Protein AF-A0A6G1WIB6-F1 (afdb_monomer)

Mean predicted aligned error: 12.3 Å

Solvent-accessible surface area (backbone atoms only — not comparable to full-atom values): 15183 Å² total; per-residue (Å²): 144,83,89,82,84,82,82,82,74,83,78,78,81,84,68,83,78,74,77,75,91,76,82,83,84,87,78,86,91,81,90,85,83,87,82,90,65,99,66,83,67,54,70,65,26,55,50,45,45,46,70,73,54,34,38,64,24,44,68,90,65,48,55,54,70,96,67,85,92,69,78,80,24,50,50,49,24,45,30,42,29,45,60,55,79,88,50,98,78,37,47,72,36,36,41,38,38,34,38,40,88,85,62,26,31,37,34,33,40,34,46,89,94,47,72,44,79,75,50,75,42,59,38,80,66,16,55,63,62,59,60,54,49,53,53,49,52,43,51,57,49,26,73,75,66,72,50,59,53,67,59,54,50,52,33,43,57,49,21,52,53,72,56,57,46,76,43,84,42,81,44,78,56,81,95,35,82,43,71,32,38,36,41,35,30,45,47,28,74,86,40,93,56,29,83,80,46,53,68,64,25,54,35,37,39,39,37,31,33,25,91,90,33,84,48,25,52,44,32,41,37,39,38,21,77,50,45,93,81,72,82,40,79,28,32,38,40,38,39,32,55,54,54,90,82,72,69,93,65,87,80,85,77,134

Foldseek 3Di:
DDDDDDDPDDDDPPPPPPVPPPPPPDDDDDDPDDDPDPDPQDPVLVVLCCLLFVLCLQPPQDADPPDDDDPRQKWKKWKAWDQFPPDPLHGIKIWIWGQHPPQKIWIWIGDPPDIDTPDIGHSSRAQCVSVVQLVSVLVRLCVPQVDDSVVLVVLVVVQSRPPWDKDWDWDAALNDTFIKIKIKTQSQCPPPCLVVSVQNSQKMWIWIADPPDRRGTQKIKIKRDQDPVNPGDIIIIMIGTDHPPPDPDPPDDD

Organism: NCBI:txid110321

pLDDT: mean 78.29, std 22.04, range [26.16, 98.75]

Nearest PDB structures (foldseek):
  3mh9-assembly2_C  TM=3.919E-01  e=2.212E-04  Mycobacterium tuberculosis H37Rv
  3mha-assembly2_B  TM=3.886E-01  e=1.664E-04  Mycobacterium tuberculosis H37Rv
  3mh8-assembly2_B  TM=3.217E-01  e=1.762E-04  Mycobacterium tuberculosis H37Rv
  3c6l-assembly1_H  TM=1.386E-01  e=1.463E-01  Mus musculus
  7m30-assembly1_D  TM=1.630E-01  e=1.350E+00  Human betaherpesvirus 5

Radius of gyration: 23.21 Å; Cα contacts (8 Å, |Δi|>4): 394; chains: 1; bounding box: 63×86×54 Å

Structure (mmCIF, N/CA/C/O backbone):
data_AF-A0A6G1WIB6-F1
#
_entry.id   AF-A0A6G1WIB6-F1
#
loop_
_atom_site.group_PDB
_atom_site.id
_atom_site.type_symbol
_atom_site.label_atom_id
_atom_site.label_alt_id
_atom_site.label_comp_id
_atom_site.label_asym_id
_atom_site.label_entity_id
_atom_site.label_seq_id
_atom_site.pdbx_PDB_ins_code
_atom_site.Cartn_x
_atom_site.Cartn_y
_atom_site.Cartn_z
_atom_site.occupancy
_atom_site.B_iso_or_equiv
_atom_site.auth_seq_id
_atom_site.auth_comp_id
_atom_site.auth_asym_id
_atom_site.auth_atom_id
_atom_site.pdbx_PDB_model_num
ATOM 1 N N . MET A 1 1 ? 45.411 67.517 7.662 1.00 45.38 1 MET A N 1
ATOM 2 C CA . MET A 1 1 ? 44.150 67.608 6.901 1.00 45.38 1 MET A CA 1
ATOM 3 C C . MET A 1 1 ? 43.549 66.220 6.912 1.00 45.38 1 MET A C 1
ATOM 5 O O . MET A 1 1 ? 44.171 65.286 6.430 1.00 45.38 1 MET A O 1
ATOM 9 N N . THR A 1 2 ? 42.460 66.087 7.649 1.00 42.22 2 THR A N 1
ATOM 10 C CA . THR A 1 2 ? 41.803 64.853 8.079 1.00 42.22 2 THR A CA 1
ATOM 11 C C . THR A 1 2 ? 40.479 64.679 7.330 1.00 42.22 2 THR A C 1
ATOM 13 O O . THR A 1 2 ? 39.852 65.680 6.991 1.00 42.22 2 THR A O 1
ATOM 16 N N . LEU A 1 3 ? 40.056 63.407 7.217 1.00 34.81 3 LEU A N 1
ATOM 17 C CA . LEU A 1 3 ? 38.731 62.853 6.856 1.00 34.81 3 LEU A CA 1
ATOM 18 C C . LEU A 1 3 ? 38.442 62.552 5.364 1.00 34.81 3 LEU A C 1
ATOM 20 O O . LEU A 1 3 ? 38.832 63.341 4.506 1.00 34.81 3 LEU A O 1
ATOM 24 N N . PRO A 1 4 ? 37.600 61.533 5.059 1.00 46.00 4 PRO A N 1
ATOM 25 C CA . PRO A 1 4 ? 37.399 60.267 5.791 1.00 46.00 4 PRO A CA 1
ATOM 26 C C . PRO A 1 4 ? 37.309 58.999 4.903 1.00 46.00 4 PRO A C 1
ATOM 28 O O . PRO A 1 4 ? 37.047 59.054 3.703 1.00 46.00 4 PRO A O 1
ATOM 31 N N . GLU A 1 5 ? 37.492 57.846 5.555 1.00 50.16 5 GLU A N 1
ATOM 32 C CA . GLU A 1 5 ? 37.211 56.491 5.059 1.00 50.16 5 GLU A CA 1
ATOM 33 C C . GLU A 1 5 ? 35.722 56.274 4.718 1.00 50.16 5 GLU A C 1
ATOM 35 O O . GLU A 1 5 ? 34.849 56.803 5.415 1.00 50.16 5 GLU A O 1
ATOM 40 N N . PRO A 1 6 ? 35.393 55.434 3.718 1.00 41.38 6 PRO A N 1
ATOM 41 C CA . PRO A 1 6 ? 34.036 54.943 3.541 1.00 41.38 6 PRO A CA 1
ATOM 42 C C . PRO A 1 6 ? 33.731 53.814 4.539 1.00 41.38 6 PRO A C 1
ATOM 44 O O . PRO A 1 6 ? 34.388 52.776 4.576 1.00 41.38 6 PRO A O 1
ATOM 47 N N . LEU A 1 7 ? 32.682 54.036 5.330 1.00 37.19 7 LEU A N 1
ATOM 48 C CA . LEU A 1 7 ? 32.059 53.093 6.256 1.00 37.19 7 LEU A CA 1
ATOM 49 C C . LEU A 1 7 ? 31.661 51.784 5.547 1.00 37.19 7 LEU A C 1
ATOM 51 O O . LEU A 1 7 ? 30.629 51.722 4.879 1.00 37.19 7 LEU A O 1
ATOM 55 N N . LEU A 1 8 ? 32.424 50.708 5.757 1.00 38.47 8 LEU A N 1
ATOM 56 C CA . LEU A 1 8 ? 31.923 49.343 5.578 1.00 38.47 8 LEU A CA 1
ATOM 57 C C . LEU A 1 8 ? 31.056 48.997 6.792 1.00 38.47 8 LEU A C 1
ATOM 59 O O . LEU A 1 8 ? 31.513 48.433 7.784 1.00 38.47 8 LEU A O 1
ATOM 63 N N . GLY A 1 9 ? 29.789 49.403 6.712 1.00 32.44 9 GLY A N 1
ATOM 64 C CA . GLY A 1 9 ? 28.750 48.975 7.635 1.00 32.44 9 GLY A CA 1
ATOM 65 C C . GLY A 1 9 ? 28.588 47.457 7.582 1.00 32.44 9 GLY A C 1
ATOM 66 O O . GLY A 1 9 ? 28.286 46.877 6.540 1.00 32.44 9 GLY A O 1
ATOM 67 N N . SER A 1 10 ? 28.783 46.827 8.733 1.00 40.81 10 SER A N 1
ATOM 68 C CA . SER A 1 10 ? 28.432 45.448 9.033 1.00 40.81 10 SER A CA 1
ATOM 69 C C . SER A 1 10 ? 26.920 45.246 8.898 1.00 40.81 10 SER A C 1
ATOM 71 O O . SER A 1 10 ? 26.147 45.506 9.818 1.00 40.81 10 SER A O 1
ATOM 73 N N . VAL A 1 11 ? 26.477 44.754 7.741 1.00 35.12 11 VAL A N 1
ATOM 74 C CA . VAL A 1 11 ? 25.112 44.241 7.594 1.00 35.12 11 VAL A CA 1
ATOM 75 C C . VAL A 1 11 ? 25.086 42.820 8.144 1.00 35.12 11 VAL A C 1
ATOM 77 O O . VAL A 1 11 ? 25.460 41.855 7.482 1.00 35.12 11 VAL A O 1
ATOM 80 N N . SER A 1 12 ? 24.652 42.714 9.397 1.00 32.75 12 SER A N 1
ATOM 81 C CA . SER A 1 12 ? 24.189 41.468 9.995 1.00 32.75 12 SER A CA 1
ATOM 82 C C . SER A 1 12 ? 22.951 40.995 9.228 1.00 32.75 12 SER A C 1
ATOM 84 O O . SER A 1 12 ? 21.860 41.540 9.397 1.00 32.75 12 SER A O 1
ATOM 86 N N . LEU A 1 13 ? 23.107 40.000 8.352 1.00 37.03 13 LEU A N 1
ATOM 87 C CA . LEU A 1 13 ? 21.982 39.279 7.754 1.00 37.03 13 LEU A CA 1
ATOM 88 C C . LEU A 1 13 ? 21.464 38.256 8.767 1.00 37.03 13 LEU A C 1
ATOM 90 O O . LEU A 1 13 ? 21.630 37.049 8.621 1.00 37.03 13 LEU A O 1
ATOM 94 N N . ASN A 1 14 ? 20.815 38.768 9.810 1.00 34.56 14 ASN A N 1
ATOM 95 C CA . ASN A 1 14 ? 19.911 37.989 10.640 1.00 34.56 14 ASN A CA 1
ATOM 96 C C . ASN A 1 14 ? 18.601 37.826 9.850 1.00 34.56 14 ASN A C 1
ATOM 98 O O . ASN A 1 14 ? 17.634 38.561 10.034 1.00 34.56 14 ASN A O 1
ATOM 102 N N . GLY A 1 15 ? 18.621 36.918 8.877 1.00 32.28 15 GLY A N 1
ATOM 103 C CA . GLY A 1 15 ? 17.466 36.530 8.079 1.00 32.28 15 GLY A CA 1
ATOM 104 C C . GLY A 1 15 ? 17.054 35.123 8.467 1.00 32.28 15 GLY A C 1
ATOM 105 O O . GLY A 1 15 ? 17.513 34.154 7.870 1.00 32.28 15 GLY A O 1
ATOM 106 N N . SER A 1 16 ? 16.205 35.014 9.485 1.00 34.56 16 SER A N 1
ATOM 107 C CA . SER A 1 16 ? 15.488 33.792 9.825 1.00 34.56 16 SER A CA 1
ATOM 108 C C . SER A 1 16 ? 14.677 33.328 8.610 1.00 34.56 16 SER A C 1
ATOM 110 O O . SER A 1 16 ? 13.563 33.799 8.378 1.00 34.56 16 SER A O 1
ATOM 112 N N . PHE A 1 17 ? 15.236 32.408 7.826 1.00 33.50 17 PHE A N 1
ATOM 113 C CA . PHE A 1 17 ? 14.494 31.619 6.849 1.00 33.50 17 PHE A CA 1
ATOM 114 C C . PHE A 1 17 ? 13.617 30.621 7.612 1.00 33.50 17 PHE A C 1
ATOM 116 O O . PHE A 1 17 ? 13.917 29.435 7.737 1.00 33.50 17 PHE A O 1
ATOM 123 N N . ILE A 1 18 ? 12.515 31.130 8.157 1.00 36.81 18 ILE A N 1
ATOM 124 C CA . ILE A 1 18 ? 11.352 30.314 8.477 1.00 36.81 18 ILE A CA 1
ATOM 125 C C . ILE A 1 18 ? 10.765 29.941 7.116 1.00 36.81 18 ILE A C 1
ATOM 127 O O . ILE A 1 18 ? 10.053 30.721 6.488 1.00 36.81 18 ILE A O 1
ATOM 131 N N . SER A 1 19 ? 11.161 28.771 6.615 1.00 37.88 19 SER A N 1
ATOM 132 C CA . SER A 1 19 ? 10.482 28.118 5.502 1.00 37.88 19 SER A CA 1
ATOM 133 C C . SER A 1 19 ? 9.073 27.778 5.976 1.00 37.88 19 SER A C 1
ATOM 135 O O . SER A 1 19 ? 8.845 26.783 6.666 1.00 37.88 19 SER A O 1
ATOM 137 N N . ASP A 1 20 ? 8.141 28.676 5.674 1.00 32.50 20 ASP A N 1
ATOM 138 C CA . ASP A 1 20 ? 6.715 28.497 5.880 1.00 32.50 20 ASP A CA 1
ATOM 139 C C . ASP A 1 20 ? 6.260 27.299 5.025 1.00 32.50 20 ASP A C 1
ATOM 141 O O . ASP A 1 20 ? 6.033 27.394 3.816 1.00 32.50 20 ASP A O 1
ATOM 145 N N . GLY A 1 21 ? 6.169 26.127 5.658 1.00 35.19 21 GLY A N 1
ATOM 146 C CA . GLY A 1 21 ? 5.782 24.842 5.066 1.00 35.19 21 GLY A CA 1
ATOM 147 C C . GLY A 1 21 ? 4.301 24.751 4.685 1.00 35.19 21 GLY A C 1
ATOM 148 O O . GLY A 1 21 ? 3.648 23.749 4.968 1.00 35.19 21 GLY A O 1
ATOM 149 N N . ARG A 1 22 ? 3.738 25.798 4.073 1.00 40.31 22 ARG A N 1
ATOM 150 C CA . ARG A 1 22 ? 2.295 25.915 3.789 1.00 40.31 22 ARG A CA 1
ATOM 151 C C . ARG A 1 22 ? 1.932 26.030 2.307 1.00 40.31 22 ARG A C 1
ATOM 153 O O . ARG A 1 22 ? 0.748 26.143 1.996 1.00 40.31 22 ARG A O 1
ATOM 160 N N . SER A 1 23 ? 2.894 25.912 1.390 1.00 34.88 23 SER A N 1
ATOM 161 C CA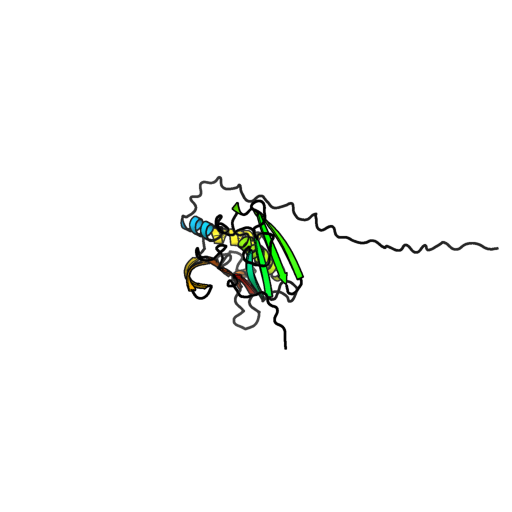 . SER A 1 23 ? 2.664 26.215 -0.037 1.00 34.88 23 SER A CA 1
ATOM 162 C C . SER A 1 23 ? 2.976 25.084 -1.025 1.00 34.88 23 SER A C 1
ATOM 164 O O . SER A 1 23 ? 3.264 25.359 -2.183 1.00 34.88 23 SER A O 1
ATOM 166 N N . ALA A 1 24 ? 2.870 23.813 -0.620 1.00 35.97 24 ALA A N 1
ATOM 167 C CA . ALA A 1 24 ? 3.027 22.675 -1.544 1.00 35.97 24 ALA A CA 1
ATOM 168 C C . ALA A 1 24 ? 1.849 21.681 -1.549 1.00 35.97 24 ALA A C 1
ATOM 170 O O . ALA A 1 24 ? 1.965 20.592 -2.098 1.00 35.97 24 ALA A O 1
ATOM 171 N N . MET A 1 25 ? 0.699 22.036 -0.963 1.00 41.72 25 MET A N 1
ATOM 172 C CA . MET A 1 25 ? -0.439 21.117 -0.825 1.00 41.72 25 MET A CA 1
ATOM 173 C C . MET A 1 25 ? -1.722 21.699 -1.421 1.00 41.72 25 MET A C 1
ATOM 175 O O . MET A 1 25 ? -2.663 21.984 -0.690 1.00 41.72 25 MET A O 1
ATOM 179 N N . ARG A 1 26 ? -1.765 21.921 -2.744 1.00 43.22 26 ARG A N 1
ATOM 180 C CA . ARG A 1 26 ? -3.016 22.290 -3.453 1.00 43.22 26 ARG A CA 1
ATOM 181 C C . ARG A 1 26 ? -3.186 21.741 -4.874 1.00 43.22 26 ARG A C 1
ATOM 183 O O . ARG A 1 26 ? -4.113 22.139 -5.566 1.00 43.22 26 ARG A O 1
ATOM 190 N N . ILE A 1 27 ? -2.356 20.805 -5.316 1.00 43.16 27 ILE A N 1
ATOM 191 C CA . ILE A 1 27 ? -2.529 20.126 -6.608 1.00 43.16 27 ILE A CA 1
ATOM 192 C C . ILE A 1 27 ? -2.066 18.696 -6.322 1.00 43.16 27 ILE A C 1
ATOM 194 O O . ILE A 1 27 ? -0.906 18.502 -6.001 1.00 43.16 27 ILE A O 1
ATOM 198 N N . PHE A 1 28 ? -2.930 17.710 -6.106 1.00 43.81 28 PHE A N 1
ATOM 199 C CA . PHE A 1 28 ? -3.630 16.965 -7.144 1.00 43.81 28 PHE A CA 1
ATOM 200 C C . PHE A 1 28 ? -4.807 16.213 -6.494 1.00 43.81 28 PHE A C 1
ATOM 202 O O . PHE A 1 28 ? -4.671 15.073 -6.063 1.00 43.81 28 PHE A O 1
ATOM 209 N N . PHE A 1 29 ? -5.973 16.850 -6.419 1.00 44.91 29 PHE A N 1
ATOM 210 C CA . PHE A 1 29 ? -7.249 16.172 -6.172 1.00 44.91 29 PHE A CA 1
ATOM 211 C C . PHE A 1 29 ? -8.094 16.344 -7.429 1.00 44.91 29 PHE A C 1
ATOM 213 O O . PHE A 1 29 ? -8.896 17.263 -7.522 1.00 44.91 29 PHE A O 1
ATOM 220 N N . LEU A 1 30 ? -7.825 15.522 -8.445 1.00 44.72 30 LEU A N 1
ATOM 221 C CA . LEU A 1 30 ? -8.652 15.400 -9.649 1.00 44.72 30 LEU A CA 1
ATOM 222 C C . LEU A 1 30 ? -8.288 14.100 -10.383 1.00 44.72 30 LEU A C 1
ATOM 224 O O . LEU A 1 30 ? -7.737 14.104 -11.477 1.00 44.72 30 LEU A O 1
ATOM 228 N N . ILE A 1 31 ? -8.589 12.958 -9.765 1.00 48.22 31 ILE A N 1
ATOM 229 C CA . ILE A 1 31 ? -8.766 11.695 -10.496 1.00 48.22 31 ILE A CA 1
ATOM 230 C C . ILE A 1 31 ? -10.070 11.071 -10.004 1.00 48.22 31 ILE A C 1
ATOM 232 O O . ILE A 1 31 ? -10.076 10.089 -9.276 1.00 48.22 31 ILE A O 1
ATOM 236 N N . ALA A 1 32 ? -11.189 11.696 -10.364 1.00 43.00 32 ALA 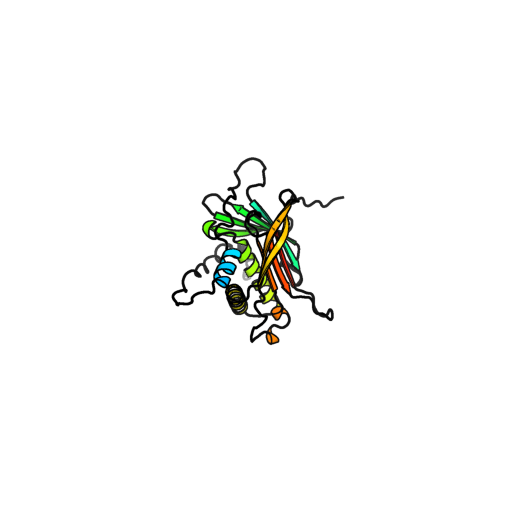A N 1
ATOM 237 C CA . ALA A 1 32 ? -12.514 11.120 -10.145 1.00 43.00 32 ALA A CA 1
ATOM 238 C C . ALA A 1 32 ? -13.420 11.181 -11.384 1.00 43.00 32 ALA A C 1
ATOM 240 O O . ALA A 1 32 ? -14.562 10.755 -11.302 1.00 43.00 32 ALA A O 1
ATOM 241 N N . LEU A 1 33 ? -12.965 11.680 -12.542 1.00 48.69 33 LEU A N 1
ATOM 242 C CA . LEU A 1 33 ? -13.889 11.873 -13.664 1.00 48.69 33 LEU A CA 1
ATOM 243 C C . LEU A 1 33 ? -13.245 11.752 -15.051 1.00 48.69 33 LEU A C 1
ATOM 245 O O . LEU A 1 33 ? -13.180 12.728 -15.784 1.00 48.69 33 LEU A O 1
ATOM 249 N N . ILE A 1 34 ? -12.806 10.550 -15.438 1.00 46.44 34 ILE A N 1
ATOM 250 C CA . ILE A 1 34 ? -12.802 10.138 -16.857 1.00 46.44 34 ILE A CA 1
ATOM 251 C C . ILE A 1 34 ? -13.154 8.648 -16.925 1.00 46.44 34 ILE A C 1
ATOM 253 O O . ILE A 1 34 ? -12.280 7.798 -17.053 1.00 46.44 34 ILE A O 1
ATOM 257 N N . LEU A 1 35 ? -14.443 8.334 -16.825 1.00 46.72 35 LEU A N 1
ATOM 258 C CA . LEU A 1 35 ? -15.011 7.063 -17.279 1.00 46.72 35 LEU A CA 1
ATOM 259 C C . LEU A 1 35 ? -16.371 7.358 -17.916 1.00 46.72 35 LEU A C 1
ATOM 261 O O . LEU A 1 35 ? -17.424 7.070 -17.362 1.00 46.72 35 LEU A O 1
ATOM 265 N N . LEU A 1 36 ? -16.336 7.973 -19.097 1.00 45.84 36 LEU A N 1
ATOM 266 C CA . LEU A 1 36 ? -17.457 7.921 -20.032 1.00 45.84 36 LEU A CA 1
ATOM 267 C C . LEU A 1 36 ? -16.957 7.310 -21.342 1.00 45.84 36 LEU A C 1
ATOM 269 O O . LEU A 1 36 ? -16.804 7.966 -22.365 1.00 45.84 36 LEU A O 1
ATOM 273 N N . GLY A 1 37 ? -16.625 6.027 -21.262 1.00 39.34 37 GLY A N 1
ATOM 274 C CA . GLY A 1 37 ? -16.448 5.144 -22.406 1.00 39.34 37 GLY A CA 1
ATOM 275 C C . GLY A 1 37 ? -17.082 3.801 -22.046 1.00 39.34 37 GLY A C 1
ATOM 276 O O . GLY A 1 37 ? -16.969 3.398 -20.886 1.00 39.34 37 GLY A O 1
ATOM 277 N N . PRO A 1 38 ? -17.772 3.112 -22.972 1.00 48.06 38 PRO A N 1
ATOM 278 C CA . PRO A 1 38 ? -18.441 1.854 -22.680 1.00 48.06 38 PRO A CA 1
ATOM 279 C C . PRO A 1 38 ? -17.386 0.748 -22.615 1.00 48.06 38 PRO A C 1
ATOM 281 O O . PRO A 1 38 ? -17.220 -0.040 -23.540 1.00 48.06 38 PRO A O 1
ATOM 284 N N . ALA A 1 39 ? -16.622 0.712 -21.533 1.00 42.47 39 ALA A N 1
ATOM 285 C CA . ALA A 1 39 ? -15.808 -0.431 -21.188 1.00 42.47 39 ALA A CA 1
ATOM 286 C C . ALA A 1 39 ? -16.564 -1.162 -20.087 1.00 42.47 39 ALA A C 1
ATOM 288 O O . ALA A 1 39 ? -16.590 -0.725 -18.939 1.00 42.47 39 ALA A O 1
ATOM 289 N N . HIS A 1 40 ? -17.201 -2.269 -20.457 1.00 46.41 40 HIS A N 1
ATOM 290 C CA . HIS A 1 40 ? -17.480 -3.329 -19.505 1.00 46.41 40 HIS A CA 1
ATOM 291 C C . HIS A 1 40 ? -16.122 -3.711 -18.912 1.00 46.41 40 HIS A C 1
ATOM 293 O O . HIS A 1 40 ? -15.346 -4.429 -19.543 1.00 46.41 40 HIS A O 1
ATOM 299 N N . GLY A 1 41 ? -15.774 -3.136 -17.761 1.00 54.84 41 GLY A N 1
ATOM 300 C CA . GLY A 1 41 ? -14.663 -3.647 -16.977 1.00 54.84 41 GLY A CA 1
ATOM 301 C C . GLY A 1 41 ? -14.928 -5.130 -16.749 1.00 54.84 41 GLY A C 1
ATOM 302 O O . GLY A 1 41 ? -16.067 -5.515 -16.479 1.00 54.84 41 GLY A O 1
ATOM 303 N N . SER A 1 42 ? -13.909 -5.970 -16.921 1.00 69.31 42 SER A N 1
ATOM 304 C CA . SER A 1 42 ? -14.037 -7.375 -16.536 1.00 69.31 42 SER A CA 1
ATOM 305 C C . SER A 1 42 ? -14.479 -7.431 -15.072 1.00 69.31 42 SER A C 1
ATOM 307 O O . SER A 1 42 ? -13.976 -6.654 -14.260 1.00 69.31 42 SER A O 1
ATOM 309 N N . ALA A 1 43 ? -15.398 -8.332 -14.720 1.00 77.31 43 ALA A N 1
ATOM 310 C CA . ALA A 1 43 ? -15.834 -8.511 -13.332 1.00 77.31 43 ALA A CA 1
ATOM 311 C C . ALA A 1 43 ? -14.637 -8.725 -12.382 1.00 77.31 43 ALA A C 1
ATOM 313 O O . ALA A 1 43 ? -14.636 -8.207 -11.271 1.00 77.31 43 ALA A O 1
ATOM 314 N N . ALA A 1 44 ? -13.579 -9.381 -12.873 1.00 76.62 44 ALA A N 1
ATOM 315 C CA . ALA A 1 44 ? -12.319 -9.555 -12.155 1.00 76.62 44 ALA A CA 1
ATOM 316 C C . ALA A 1 44 ? -11.634 -8.218 -11.811 1.00 76.62 44 ALA A C 1
ATOM 318 O O . ALA A 1 44 ? -11.166 -8.036 -10.697 1.00 76.62 44 ALA A O 1
ATOM 319 N N . ALA A 1 45 ? -11.632 -7.244 -12.727 1.00 80.81 45 ALA A N 1
ATOM 320 C CA . ALA A 1 45 ? -11.038 -5.927 -12.489 1.00 80.81 45 ALA A CA 1
ATOM 321 C C . ALA A 1 45 ? -11.810 -5.128 -11.428 1.00 80.81 45 ALA A C 1
ATOM 323 O O . ALA A 1 45 ? -11.214 -4.423 -10.615 1.00 80.81 45 ALA A O 1
ATOM 324 N N . ALA A 1 46 ? -13.142 -5.241 -11.439 1.00 84.62 46 ALA A N 1
ATOM 325 C CA . ALA A 1 46 ? -13.993 -4.630 -10.423 1.00 84.62 46 ALA A CA 1
ATOM 326 C C . ALA A 1 46 ? -13.748 -5.256 -9.042 1.00 84.62 46 ALA A C 1
ATOM 328 O O . ALA A 1 46 ? -13.636 -4.529 -8.059 1.00 84.62 46 ALA A O 1
ATOM 329 N N . GLU A 1 47 ? -13.593 -6.581 -8.977 1.00 89.19 47 GLU A N 1
ATOM 330 C CA . GLU A 1 47 ? -13.246 -7.290 -7.745 1.00 89.19 47 GLU A CA 1
ATOM 331 C C . GLU A 1 47 ? -11.870 -6.875 -7.208 1.00 89.19 47 GLU A C 1
ATOM 333 O O . GLU A 1 47 ? -11.751 -6.536 -6.032 1.00 89.19 47 GLU A O 1
ATOM 338 N N . THR A 1 48 ? -10.838 -6.838 -8.058 1.00 88.81 48 THR A N 1
ATOM 339 C CA . THR A 1 48 ? -9.504 -6.366 -7.661 1.00 88.81 48 THR A CA 1
ATOM 340 C C . THR A 1 48 ? -9.562 -4.951 -7.093 1.00 88.81 48 THR A C 1
ATOM 342 O O . THR A 1 48 ? -8.978 -4.681 -6.043 1.00 88.81 48 THR A O 1
ATOM 345 N N . TYR A 1 49 ? -10.266 -4.045 -7.777 1.00 89.06 49 TYR A N 1
ATOM 346 C CA . TYR A 1 49 ? -10.381 -2.662 -7.330 1.00 89.06 49 TYR A CA 1
ATOM 347 C C . TYR A 1 49 ? -11.084 -2.567 -5.973 1.00 89.06 49 TYR A C 1
ATOM 349 O O . TYR A 1 49 ? -10.605 -1.856 -5.094 1.00 89.06 49 TYR A O 1
ATOM 357 N N . GLU A 1 50 ? -12.175 -3.309 -5.778 1.00 90.50 50 GLU A N 1
ATOM 358 C CA . GLU A 1 50 ? -12.901 -3.322 -4.507 1.00 90.50 50 GLU A CA 1
ATOM 359 C C . GLU A 1 50 ? -12.044 -3.870 -3.357 1.00 90.50 50 GLU A C 1
ATOM 361 O O . GLU A 1 50 ? -12.038 -3.293 -2.272 1.00 90.50 50 GLU A O 1
ATOM 366 N N . LEU A 1 51 ? -11.255 -4.926 -3.594 1.00 92.94 51 LEU A N 1
ATOM 367 C CA . LEU A 1 51 ? -10.341 -5.469 -2.582 1.00 92.94 51 LEU A CA 1
ATOM 368 C C . LEU A 1 51 ? -9.244 -4.481 -2.187 1.00 92.94 51 LEU A C 1
ATOM 370 O O . LEU A 1 51 ? -8.896 -4.386 -1.012 1.00 92.94 51 LEU A O 1
ATOM 374 N N . LEU A 1 52 ? -8.680 -3.771 -3.163 1.00 92.81 52 LEU A N 1
ATOM 375 C CA . LEU A 1 52 ? -7.539 -2.883 -2.949 1.00 92.81 52 LEU A CA 1
ATOM 376 C C . LEU A 1 52 ? -7.927 -1.473 -2.517 1.00 92.81 52 LEU A 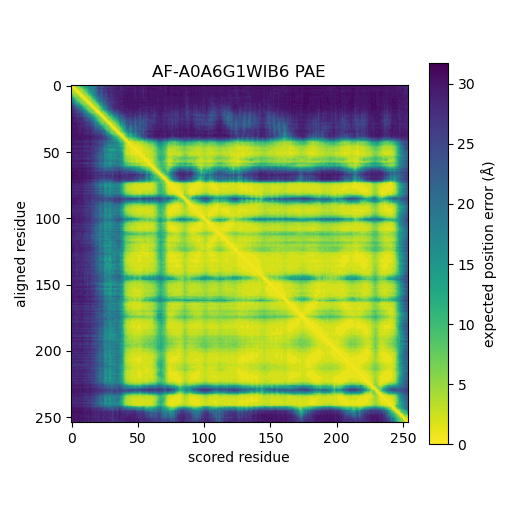C 1
ATOM 378 O O . LEU A 1 52 ? -7.088 -0.774 -1.968 1.00 92.81 52 LEU A O 1
ATOM 382 N N . PHE A 1 53 ? -9.156 -1.031 -2.773 1.00 92.56 53 PHE A N 1
ATOM 383 C CA . PHE A 1 53 ? -9.626 0.319 -2.456 1.00 92.56 53 PHE A CA 1
ATOM 384 C C . PHE A 1 53 ? -10.957 0.277 -1.702 1.00 92.56 53 PHE A C 1
ATOM 386 O O . PHE A 1 53 ? -11.862 1.069 -1.968 1.00 92.56 53 PHE A O 1
ATOM 393 N N . HIS A 1 54 ? -11.069 -0.651 -0.749 1.00 91.75 54 HIS A N 1
ATOM 394 C CA . HIS A 1 54 ? -12.294 -0.884 0.004 1.00 91.75 54 HIS A CA 1
ATOM 395 C C . HIS A 1 54 ? -12.718 0.368 0.792 1.00 91.75 54 HIS A C 1
ATOM 397 O O . HIS A 1 54 ? -12.116 0.745 1.803 1.00 91.75 54 HIS A O 1
ATOM 403 N N . SER A 1 55 ? -13.780 1.029 0.329 1.00 87.94 55 SER A N 1
ATOM 404 C CA . SER A 1 55 ? -14.242 2.311 0.890 1.00 87.94 55 SER A CA 1
ATOM 405 C C . SER A 1 55 ? -14.712 2.199 2.345 1.00 87.94 55 SER A C 1
ATOM 407 O O . SER A 1 55 ? -14.575 3.142 3.124 1.00 87.94 55 SER A O 1
ATOM 409 N N . ALA A 1 56 ? -15.204 1.025 2.749 1.00 88.12 56 ALA A N 1
ATOM 410 C CA . ALA A 1 56 ? -15.629 0.749 4.117 1.00 88.12 56 ALA A CA 1
ATOM 411 C C . ALA A 1 56 ? -14.495 0.231 5.024 1.00 88.12 56 ALA A C 1
ATOM 413 O O . ALA A 1 56 ? -14.764 -0.083 6.181 1.00 88.12 56 ALA A O 1
ATOM 414 N N . ALA A 1 57 ? -13.235 0.219 4.563 1.00 88.12 57 ALA A N 1
ATOM 415 C CA . ALA A 1 57 ? -12.086 -0.319 5.304 1.00 88.12 57 ALA A CA 1
ATOM 416 C C . ALA A 1 57 ? -11.923 0.242 6.723 1.00 88.12 57 ALA A C 1
ATOM 418 O O . ALA A 1 57 ? -11.430 -0.443 7.612 1.00 88.12 57 ALA A O 1
ATOM 419 N N . LEU A 1 58 ? -12.316 1.497 6.944 1.00 88.00 58 LEU A N 1
ATOM 420 C CA . LEU A 1 58 ? -12.187 2.149 8.246 1.00 88.00 58 LEU A CA 1
ATOM 421 C C . LEU A 1 58 ? -13.459 2.066 9.094 1.00 88.00 58 LEU A C 1
ATOM 423 O O . LEU A 1 58 ? -13.440 2.524 10.233 1.00 88.00 58 LEU A O 1
ATOM 427 N N . LYS A 1 59 ? -14.564 1.517 8.574 1.00 84.56 59 LYS A N 1
ATOM 428 C CA . LYS A 1 59 ? -15.839 1.408 9.296 1.00 84.56 59 LYS A CA 1
ATOM 429 C C . LYS A 1 59 ? -15.635 0.629 10.602 1.00 84.56 59 LYS A C 1
ATOM 431 O O . LYS A 1 59 ? -14.986 -0.404 10.619 1.00 84.56 59 LYS A O 1
ATOM 436 N N . GLY A 1 60 ? -16.193 1.135 11.701 1.00 79.19 6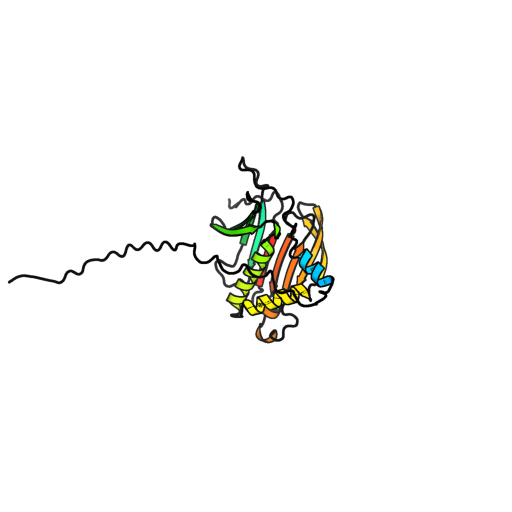0 GLY A N 1
ATOM 437 C CA . GLY A 1 60 ? -16.043 0.535 13.034 1.00 79.19 60 GLY A CA 1
ATOM 438 C C . GLY A 1 60 ? -14.800 0.979 13.813 1.00 79.19 60 GLY A C 1
ATOM 439 O O . GLY A 1 60 ? -14.742 0.737 15.012 1.00 79.19 60 GLY A O 1
ATOM 440 N N . LEU A 1 61 ? -13.845 1.686 13.193 1.00 83.06 61 LEU A N 1
ATOM 441 C CA . LEU A 1 61 ? -12.792 2.364 13.955 1.00 83.06 61 LEU A CA 1
ATOM 442 C C . LEU A 1 61 ? -13.367 3.621 14.600 1.00 83.06 61 LEU A C 1
ATOM 444 O O . LEU A 1 61 ? -13.842 4.511 13.889 1.00 83.06 61 LEU A O 1
ATOM 448 N N . GLU A 1 62 ? -13.321 3.698 15.919 1.00 76.56 62 GLU A N 1
ATOM 449 C CA . GLU A 1 62 ? -13.810 4.851 16.669 1.00 76.56 62 GLU A CA 1
ATOM 450 C C . GLU A 1 62 ? -12.758 5.961 16.727 1.00 76.56 62 GLU A C 1
ATOM 452 O O . GLU A 1 62 ? -11.552 5.708 16.702 1.00 76.56 62 GLU A O 1
ATOM 457 N N . ALA A 1 63 ? -13.220 7.210 16.811 1.00 66.69 63 ALA A N 1
ATOM 458 C CA . ALA A 1 63 ? -12.331 8.324 17.115 1.00 66.69 63 ALA A CA 1
ATOM 459 C C . ALA A 1 63 ? -11.762 8.150 18.530 1.00 66.69 63 ALA A C 1
ATOM 461 O O . ALA A 1 63 ? -12.499 7.843 19.470 1.00 66.69 63 ALA A O 1
ATOM 462 N N . GLU A 1 64 ? -10.455 8.370 18.685 1.00 59.50 64 GLU A N 1
ATOM 463 C CA . GLU A 1 64 ? -9.800 8.343 19.993 1.00 59.50 64 GLU A CA 1
ATOM 464 C C . GLU A 1 64 ? -10.495 9.360 20.915 1.00 59.50 64 GLU A C 1
ATOM 466 O O . GLU A 1 64 ? -10.527 10.562 20.630 1.00 59.50 64 GLU A O 1
ATOM 471 N N . LYS A 1 65 ? -11.108 8.891 22.010 1.00 54.16 65 LYS A N 1
ATOM 472 C CA . LYS A 1 65 ? -11.693 9.799 23.001 1.00 54.16 65 LYS A CA 1
ATOM 473 C C . LYS A 1 65 ? -10.550 10.530 23.696 1.00 54.16 65 LYS A C 1
ATOM 475 O O . LYS A 1 65 ? -9.628 9.904 24.209 1.00 54.16 65 LYS A O 1
ATOM 480 N N . ALA A 1 66 ? -10.627 11.858 23.743 1.00 49.19 66 ALA A N 1
ATOM 481 C CA . ALA A 1 66 ? -9.701 12.678 24.514 1.00 49.19 66 ALA A CA 1
ATOM 482 C C . ALA A 1 66 ? -9.891 12.397 26.019 1.00 49.19 66 ALA A C 1
ATOM 484 O O . ALA A 1 66 ? -10.691 13.051 26.684 1.00 49.19 66 ALA A O 1
ATOM 485 N N . GLY A 1 67 ? -9.209 11.381 26.549 1.00 45.00 67 GLY A N 1
ATOM 486 C CA . GLY A 1 67 ? -9.282 11.026 27.964 1.00 45.00 67 GLY A CA 1
ATOM 487 C C . GLY A 1 67 ? -8.603 9.698 28.295 1.00 45.00 67 GLY A C 1
ATOM 488 O O . GLY A 1 67 ? -9.073 8.646 27.888 1.00 45.00 67 GLY A O 1
ATOM 489 N N . ASN A 1 68 ? -7.524 9.786 29.077 1.00 42.50 68 ASN A N 1
ATOM 490 C CA . ASN A 1 68 ? -6.829 8.715 29.798 1.00 42.50 68 ASN A CA 1
ATOM 491 C C . ASN A 1 68 ? -6.532 7.410 29.024 1.00 42.50 68 ASN A C 1
ATOM 493 O O . ASN A 1 68 ? -7.136 6.370 29.254 1.00 42.50 68 ASN A O 1
ATOM 497 N N . GLY A 1 69 ? -5.486 7.464 28.195 1.00 42.47 69 GLY A N 1
ATOM 498 C CA . GLY A 1 69 ? -4.456 6.418 28.166 1.00 42.47 69 GLY A CA 1
ATOM 499 C C . GLY A 1 69 ? -4.768 5.073 27.508 1.00 42.47 69 GLY A C 1
ATOM 500 O O . GLY A 1 69 ? -3.911 4.200 27.593 1.00 42.47 69 GLY A O 1
ATOM 501 N N . ASP A 1 70 ? -5.910 4.890 26.845 1.00 41.12 70 ASP A N 1
ATOM 502 C CA . ASP A 1 70 ? -6.157 3.681 26.051 1.00 41.12 70 ASP A CA 1
ATOM 503 C C . ASP A 1 70 ? -5.851 3.941 24.559 1.00 41.12 70 ASP A C 1
ATOM 505 O O . ASP A 1 70 ? -6.588 4.684 23.907 1.00 41.12 70 ASP A O 1
ATOM 509 N N . PRO A 1 71 ? -4.774 3.369 23.981 1.00 47.34 71 PRO A N 1
ATOM 510 C CA . PRO A 1 71 ? -4.341 3.631 22.601 1.00 47.34 71 PRO A CA 1
ATOM 511 C C . PRO A 1 71 ? -5.262 3.039 21.511 1.00 47.34 71 PRO A C 1
ATOM 513 O O . PRO A 1 71 ? -4.868 2.954 20.348 1.00 47.34 71 PRO A O 1
ATOM 516 N N . GLN A 1 72 ? -6.494 2.644 21.842 1.00 50.47 72 GLN A N 1
ATOM 517 C CA . GLN A 1 72 ? -7.395 1.875 20.970 1.00 50.47 72 GLN A CA 1
ATOM 518 C C . GLN A 1 72 ? -8.117 2.686 19.875 1.00 50.47 72 GLN A C 1
ATOM 520 O O . GLN A 1 72 ? -8.939 2.140 19.145 1.00 50.47 72 GLN A O 1
ATOM 525 N N . GLY A 1 73 ? -7.797 3.972 19.701 1.00 60.94 73 GLY A N 1
ATOM 526 C CA . GLY A 1 73 ? -8.389 4.825 18.657 1.00 60.94 73 GLY A CA 1
ATOM 527 C C . GLY A 1 73 ? -7.638 4.855 17.318 1.00 60.94 73 GLY A C 1
ATOM 528 O O . GLY A 1 73 ? -7.967 5.661 16.442 1.00 60.94 73 GLY A O 1
ATOM 529 N N . GLY A 1 74 ? -6.592 4.039 17.151 1.00 83.25 74 GLY A N 1
ATOM 530 C CA . GLY A 1 74 ? -5.757 4.073 15.954 1.00 83.25 74 GLY A CA 1
ATOM 531 C C . GLY A 1 74 ? -5.113 2.742 15.590 1.00 83.25 74 GLY A C 1
ATOM 532 O O . GLY A 1 74 ? -4.970 1.843 16.412 1.00 83.25 74 GLY A O 1
ATOM 533 N N . LEU A 1 75 ? -4.707 2.640 14.329 1.00 92.38 75 LEU A N 1
ATOM 534 C CA . LEU A 1 75 ? -3.935 1.522 13.802 1.00 92.38 75 LEU A CA 1
ATOM 535 C C . LEU A 1 75 ? -2.469 1.916 13.730 1.00 92.38 75 LEU A C 1
ATOM 537 O O . LEU A 1 75 ? -2.141 3.057 13.400 1.00 92.38 75 LEU A O 1
ATOM 541 N N . VAL A 1 76 ? -1.587 0.963 13.997 1.00 94.31 76 VAL A N 1
ATOM 542 C CA . VAL A 1 76 ? -0.148 1.145 13.821 1.00 94.31 76 VAL A CA 1
ATOM 543 C C . VAL A 1 76 ? 0.354 0.066 12.884 1.00 94.31 76 VAL A C 1
ATOM 545 O O . VAL A 1 76 ? 0.058 -1.109 13.070 1.00 94.31 76 VAL A O 1
ATOM 548 N N . TYR A 1 77 ? 1.120 0.477 11.885 1.00 96.88 77 TYR A N 1
ATOM 549 C CA . TYR A 1 77 ? 1.763 -0.417 10.939 1.00 96.88 77 TYR A CA 1
ATOM 550 C C . TYR A 1 77 ? 3.275 -0.301 11.083 1.00 96.88 77 TYR A C 1
ATOM 552 O O . TYR A 1 77 ? 3.811 0.807 11.153 1.00 96.88 77 TYR A O 1
ATOM 560 N N . ASP A 1 78 ? 3.963 -1.433 11.096 1.00 97.12 78 ASP A N 1
ATOM 561 C CA . ASP A 1 78 ? 5.410 -1.504 10.975 1.00 97.12 78 ASP A CA 1
ATOM 562 C C . ASP A 1 78 ? 5.800 -1.352 9.511 1.00 97.12 78 ASP A C 1
ATOM 564 O O . ASP A 1 78 ? 5.318 -2.084 8.650 1.00 97.12 78 ASP A O 1
ATOM 568 N N . LYS A 1 79 ? 6.676 -0.390 9.224 1.00 97.31 79 LYS A N 1
ATOM 569 C CA . LYS A 1 79 ? 7.195 -0.139 7.883 1.00 97.31 79 LYS A CA 1
ATOM 570 C C . LYS A 1 79 ? 8.687 -0.444 7.844 1.00 97.31 79 LYS A C 1
ATOM 572 O O . LYS A 1 79 ? 9.455 0.118 8.623 1.00 97.31 79 LYS A O 1
ATOM 577 N N . VAL A 1 80 ? 9.111 -1.277 6.902 1.00 96.69 80 VAL A N 1
ATOM 578 C CA . VAL A 1 80 ? 10.515 -1.642 6.690 1.00 96.69 80 VAL A CA 1
ATOM 579 C C . VAL A 1 80 ? 10.876 -1.427 5.228 1.00 96.69 80 VAL A C 1
ATOM 581 O O . VAL A 1 80 ? 10.188 -1.927 4.343 1.00 96.69 80 VAL A O 1
ATOM 584 N N . VAL A 1 81 ? 11.956 -0.688 4.979 1.00 95.75 81 VAL A N 1
ATOM 585 C CA . VAL A 1 81 ? 12.460 -0.410 3.628 1.00 95.75 81 VAL A CA 1
ATOM 586 C C . VAL A 1 81 ? 13.936 -0.779 3.535 1.00 95.75 81 VAL A C 1
ATOM 588 O O . VAL A 1 81 ? 14.739 -0.375 4.381 1.00 95.75 81 VAL A O 1
ATOM 591 N N . SER A 1 82 ? 14.306 -1.525 2.498 1.00 93.25 82 SER A N 1
ATOM 592 C CA . SER A 1 82 ? 15.681 -1.917 2.187 1.00 93.25 82 SER A CA 1
ATOM 593 C C . SER A 1 82 ? 15.943 -1.884 0.679 1.00 93.25 82 SER A C 1
ATOM 595 O O . SER A 1 82 ? 15.016 -1.855 -0.131 1.00 93.25 82 SER A O 1
ATOM 597 N N . GLY A 1 83 ? 17.223 -1.858 0.295 1.00 88.25 83 GLY A N 1
ATOM 598 C CA . GLY A 1 83 ? 17.612 -1.804 -1.117 1.00 88.25 83 GLY A CA 1
ATOM 599 C C . GLY A 1 83 ? 17.349 -0.464 -1.790 1.00 88.25 83 GLY A C 1
ATOM 600 O O . GLY A 1 83 ? 17.120 -0.428 -2.989 1.00 88.25 83 GLY A O 1
ATOM 601 N N . VAL A 1 84 ? 17.343 0.614 -1.010 1.00 83.44 84 VAL A N 1
ATOM 602 C CA . VAL A 1 84 ? 17.401 2.000 -1.485 1.00 83.44 84 VAL A CA 1
ATOM 603 C C . VAL A 1 84 ? 18.721 2.604 -1.010 1.00 83.44 84 VAL A C 1
ATOM 605 O O . VAL A 1 84 ? 19.278 2.120 -0.018 1.00 83.44 84 VAL A O 1
ATOM 608 N N . ASP A 1 85 ? 19.211 3.651 -1.679 1.00 74.06 85 ASP A N 1
ATOM 609 C CA . ASP A 1 85 ? 20.419 4.362 -1.244 1.00 74.06 85 ASP A CA 1
ATOM 610 C C . ASP A 1 85 ? 20.313 4.741 0.241 1.00 74.06 85 ASP A C 1
ATOM 612 O O . ASP A 1 85 ? 19.297 5.281 0.695 1.00 74.06 85 ASP A O 1
ATOM 616 N N . SER A 1 86 ? 21.356 4.410 1.007 1.00 58.34 86 SER A N 1
ATOM 617 C CA . SER A 1 86 ? 21.383 4.564 2.461 1.00 58.34 86 SER A CA 1
ATOM 618 C C . SER A 1 86 ? 21.145 6.025 2.852 1.00 58.34 86 SER A C 1
ATOM 620 O O . SER A 1 86 ? 21.963 6.897 2.558 1.00 58.34 86 SER A O 1
ATOM 622 N N . GLY A 1 87 ? 20.019 6.284 3.516 1.00 64.44 87 GLY A N 1
ATOM 623 C CA . GLY A 1 87 ? 19.564 7.610 3.935 1.00 64.44 87 GLY A CA 1
ATOM 624 C C . GLY A 1 87 ? 18.220 7.530 4.667 1.00 64.44 87 GLY A C 1
ATOM 625 O O . GLY A 1 87 ? 17.790 6.445 5.057 1.00 64.44 87 GLY A O 1
ATOM 626 N N . GLU A 1 88 ? 17.511 8.655 4.806 1.00 67.00 88 GLU A N 1
ATOM 627 C CA . GLU A 1 88 ? 16.216 8.744 5.520 1.00 67.00 88 GLU A CA 1
ATOM 628 C C . GLU A 1 88 ? 15.091 7.852 4.946 1.00 67.00 88 GLU A C 1
ATOM 630 O O . GLU A 1 88 ? 14.027 7.738 5.549 1.00 67.00 88 GLU A O 1
ATOM 635 N N . ARG A 1 89 ? 15.293 7.230 3.775 1.00 76.44 89 ARG A N 1
ATOM 636 C CA . ARG A 1 89 ? 14.300 6.367 3.108 1.00 76.44 89 ARG A CA 1
ATOM 637 C C . ARG A 1 89 ? 14.420 4.890 3.483 1.00 76.44 89 ARG A C 1
ATOM 639 O O . ARG A 1 89 ? 13.417 4.185 3.441 1.00 76.44 89 ARG A O 1
ATOM 646 N N . SER A 1 90 ? 15.615 4.432 3.857 1.00 88.94 90 SER A N 1
ATOM 647 C CA . SER A 1 90 ? 15.866 3.053 4.295 1.00 88.94 90 SER A CA 1
ATOM 648 C C . SER A 1 90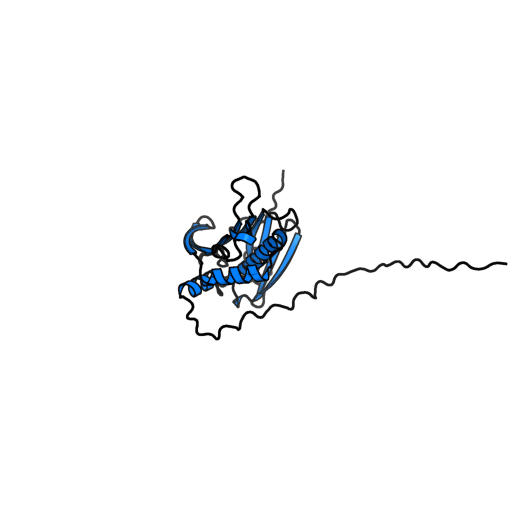 ? 15.689 2.907 5.804 1.00 88.94 90 SER A C 1
ATOM 650 O O . SER A 1 90 ? 15.976 3.837 6.556 1.00 88.94 90 SER A O 1
ATOM 652 N N . GLY A 1 91 ? 15.307 1.717 6.261 1.00 92.38 91 GLY A N 1
ATOM 653 C CA . GLY A 1 91 ? 15.260 1.375 7.681 1.00 92.38 91 GLY A CA 1
ATOM 654 C C . GLY A 1 91 ? 13.865 1.001 8.165 1.00 92.38 91 GLY A C 1
ATOM 655 O O . GLY A 1 91 ? 13.017 0.558 7.390 1.00 92.38 91 GLY A O 1
ATOM 656 N N . ARG A 1 92 ? 13.658 1.137 9.477 1.00 94.50 92 ARG A N 1
ATOM 657 C CA . ARG A 1 92 ? 12.413 0.786 10.168 1.00 94.50 92 ARG A CA 1
ATOM 658 C C . ARG A 1 92 ? 11.681 2.043 10.623 1.00 94.50 92 ARG A C 1
ATOM 660 O O . ARG A 1 92 ? 12.288 2.958 11.176 1.00 94.50 92 ARG A O 1
ATOM 667 N N . PHE A 1 93 ? 10.375 2.049 10.413 1.00 95.00 93 PHE A N 1
ATOM 668 C CA . PHE A 1 93 ? 9.462 3.141 10.712 1.00 95.00 93 PHE A CA 1
ATOM 669 C C . PHE A 1 93 ? 8.164 2.566 11.278 1.00 95.00 93 PHE A C 1
ATOM 671 O O . PHE A 1 93 ? 7.882 1.379 11.119 1.00 95.00 93 PHE A O 1
ATOM 678 N N . ALA A 1 94 ? 7.334 3.424 11.861 1.00 95.81 94 ALA A N 1
ATOM 679 C CA . ALA A 1 94 ? 5.937 3.099 12.117 1.00 95.81 94 ALA A CA 1
ATOM 680 C C . ALA A 1 94 ? 5.022 4.085 11.387 1.00 95.81 94 ALA A C 1
ATOM 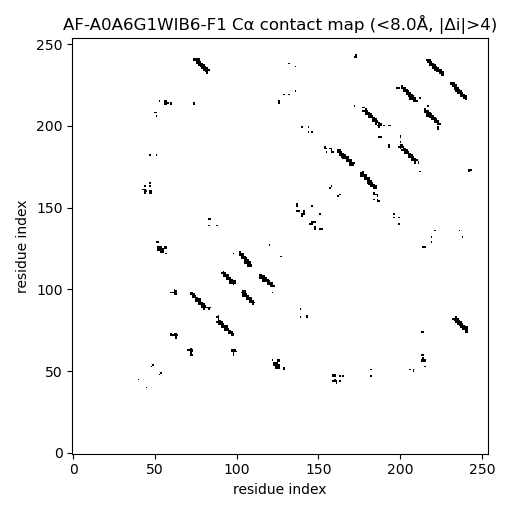682 O O . ALA A 1 94 ? 5.328 5.274 11.296 1.00 95.81 94 ALA A O 1
ATOM 683 N N . VAL A 1 95 ? 3.895 3.603 10.875 1.00 96.56 95 VAL A N 1
ATOM 684 C CA . VAL A 1 95 ? 2.831 4.435 10.307 1.00 96.56 95 VAL A CA 1
ATOM 685 C C . VAL A 1 95 ? 1.627 4.341 11.231 1.00 96.56 95 VAL A C 1
ATOM 687 O O . VAL A 1 95 ? 1.021 3.282 11.362 1.00 96.56 95 VAL A O 1
ATOM 690 N N . GLY A 1 96 ? 1.300 5.442 11.900 1.00 94.88 96 GLY A N 1
ATOM 691 C CA . GLY A 1 96 ? 0.098 5.559 12.715 1.00 94.88 96 GLY A CA 1
ATOM 692 C C . GLY A 1 96 ? -1.060 6.109 11.894 1.00 94.88 96 GLY A C 1
ATOM 693 O O . GLY A 1 96 ? -0.897 7.101 11.183 1.00 94.88 96 GLY A O 1
ATOM 694 N N . LEU A 1 97 ? -2.226 5.492 12.025 1.00 93.25 97 LEU A N 1
ATOM 695 C CA . LEU A 1 97 ? -3.484 5.925 11.436 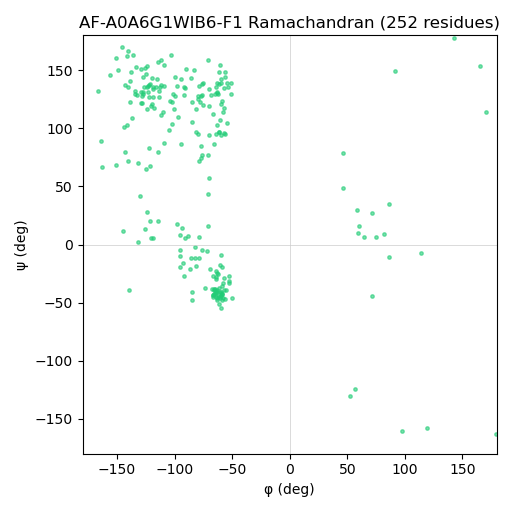1.00 93.25 97 LEU A CA 1
ATOM 696 C C . LEU A 1 97 ? -4.476 6.191 12.571 1.00 93.25 97 LEU A C 1
ATOM 698 O O . LEU A 1 97 ? -4.761 5.291 13.354 1.00 93.25 97 LEU A O 1
ATOM 702 N N . LYS A 1 98 ? -4.999 7.413 12.676 1.00 91.00 98 LYS A N 1
ATOM 703 C CA . LYS A 1 98 ? -5.922 7.805 13.753 1.00 91.00 98 LYS A CA 1
ATOM 704 C C . LYS A 1 98 ? -7.175 8.455 13.197 1.00 91.00 98 LYS A C 1
ATOM 706 O O . LYS A 1 98 ? -7.085 9.372 12.380 1.00 91.00 98 LYS A O 1
ATOM 711 N N . VAL A 1 99 ? -8.334 7.995 13.655 1.00 87.75 99 VAL A N 1
ATOM 712 C CA . VAL A 1 99 ? -9.625 8.594 13.305 1.00 87.75 99 VAL A CA 1
ATOM 713 C C . VAL A 1 99 ? -9.789 9.886 14.098 1.00 87.75 99 VAL A C 1
ATOM 715 O O . VAL A 1 99 ? -9.608 9.913 15.313 1.00 87.75 99 VAL A O 1
ATOM 718 N N . GLN A 1 100 ? -10.107 10.963 13.392 1.00 85.06 100 GLN A N 1
ATOM 719 C CA . GLN A 1 100 ? -10.257 12.305 13.938 1.00 85.06 100 GLN A CA 1
ATOM 720 C C . GLN A 1 100 ? -11.735 12.674 14.080 1.00 85.06 100 GLN A C 1
ATOM 722 O O . GLN A 1 100 ? -12.615 12.088 13.444 1.00 85.06 100 GLN A O 1
ATOM 727 N N . ALA A 1 101 ? -12.010 13.710 14.874 1.00 75.19 101 ALA A N 1
ATOM 728 C CA . ALA A 1 101 ? -13.313 14.362 14.853 1.00 75.19 101 ALA A CA 1
ATOM 729 C C . ALA A 1 101 ? -13.607 14.926 13.445 1.00 75.19 101 ALA A C 1
ATOM 731 O O . ALA A 1 101 ? -12.723 15.487 12.795 1.00 75.19 101 ALA A O 1
ATOM 732 N N . GLY A 1 102 ? -14.851 14.791 12.972 1.00 74.25 102 GLY A N 1
ATOM 733 C CA . GLY A 1 102 ? -15.270 15.316 11.664 1.00 74.25 102 GLY A CA 1
ATOM 734 C C . GLY A 1 102 ? -15.014 14.392 10.466 1.00 74.25 102 GLY A C 1
ATOM 735 O O . GLY A 1 102 ? -14.718 14.890 9.386 1.00 74.25 102 GLY A O 1
ATOM 736 N N . ASP A 1 103 ? -15.130 13.072 10.658 1.00 82.19 103 ASP A N 1
ATOM 737 C CA . ASP A 1 103 ? -15.086 12.033 9.605 1.00 82.19 103 ASP A CA 1
ATOM 738 C C . ASP A 1 103 ? -13.792 11.997 8.767 1.00 82.19 103 ASP A C 1
ATOM 740 O O . ASP A 1 103 ? -13.766 11.596 7.602 1.00 82.19 103 ASP A O 1
ATOM 744 N N . ASN A 1 104 ? -12.680 12.404 9.379 1.00 89.25 104 ASN A N 1
ATOM 745 C CA . ASN A 1 104 ? -11.357 12.349 8.771 1.00 89.25 104 ASN A CA 1
ATOM 746 C C . ASN A 1 104 ? -10.469 11.325 9.473 1.00 89.25 104 ASN A C 1
ATOM 748 O O . ASN A 1 104 ? -10.669 10.975 10.636 1.00 89.25 104 ASN A O 1
ATOM 752 N N . VAL A 1 105 ? -9.434 10.884 8.770 1.00 91.06 105 VAL A N 1
ATOM 753 C CA . VAL A 1 105 ? -8.363 10.052 9.301 1.00 91.06 105 VAL A CA 1
ATOM 754 C C . VAL A 1 105 ? -7.025 10.755 9.089 1.00 91.06 105 VAL A C 1
ATOM 756 O O . VAL A 1 105 ? -6.702 11.188 7.983 1.00 91.06 105 VAL A O 1
ATOM 759 N N . SER A 1 106 ? -6.251 10.908 10.159 1.00 92.94 106 SER A N 1
ATOM 760 C CA . SER A 1 106 ? -4.891 11.444 10.107 1.00 92.94 106 SER A CA 1
ATOM 761 C C . SER A 1 106 ? -3.889 10.305 10.008 1.00 92.94 106 SER A C 1
ATOM 763 O O . SER A 1 106 ? -4.047 9.293 10.698 1.00 92.94 106 SER A O 1
ATOM 765 N N . MET A 1 107 ? -2.827 10.498 9.234 1.00 94.56 107 MET A N 1
ATOM 766 C CA . MET A 1 107 ? -1.733 9.538 9.141 1.00 94.56 107 MET A CA 1
ATOM 767 C C . MET A 1 107 ? -0.407 10.193 9.528 1.00 94.56 107 MET A C 1
ATOM 769 O O . MET A 1 107 ? -0.123 11.317 9.109 1.00 94.56 107 MET A O 1
ATOM 773 N N . THR A 1 108 ? 0.411 9.490 10.305 1.00 95.12 108 THR A N 1
ATOM 774 C CA . THR A 1 108 ? 1.686 9.992 10.835 1.00 95.12 108 THR A CA 1
ATOM 775 C C . THR A 1 108 ? 2.770 8.942 10.651 1.00 95.12 108 THR A C 1
ATOM 777 O O . THR A 1 108 ? 2.575 7.780 10.995 1.00 95.12 108 THR A O 1
ATOM 780 N N . LEU A 1 109 ? 3.920 9.351 10.122 1.00 95.12 109 LEU A N 1
ATOM 781 C CA . LEU A 1 109 ? 5.123 8.530 10.052 1.00 95.12 109 LEU A CA 1
ATOM 782 C C . LEU A 1 109 ? 5.985 8.780 11.290 1.00 95.12 109 LEU A C 1
ATOM 784 O O . LEU A 1 109 ? 6.212 9.935 11.646 1.00 95.12 109 LEU A O 1
ATOM 788 N N . TYR A 1 110 ? 6.507 7.719 11.890 1.00 94.19 110 TYR A N 1
ATOM 789 C CA . TYR A 1 110 ? 7.398 7.757 13.046 1.00 94.19 110 TYR A CA 1
ATOM 790 C C . TYR A 1 110 ? 8.731 7.086 12.713 1.00 94.19 110 TYR A C 1
ATOM 792 O O . TYR A 1 110 ? 8.754 6.016 12.099 1.00 94.19 110 TYR A O 1
ATOM 800 N N . GLN A 1 111 ? 9.830 7.697 13.153 1.00 91.00 111 GLN A N 1
ATOM 801 C CA . GLN A 1 111 ? 11.187 7.164 13.052 1.00 91.00 111 GLN A CA 1
ATOM 802 C C . GLN A 1 111 ? 11.957 7.507 14.332 1.00 91.00 111 GLN A C 1
ATOM 804 O O . GLN A 1 111 ? 12.374 8.647 14.536 1.00 91.00 111 GLN A O 1
ATOM 809 N N . GLY A 1 112 ? 12.120 6.528 15.224 1.00 87.62 112 GLY A N 1
ATOM 810 C CA . GLY A 1 112 ? 12.647 6.790 16.565 1.00 87.62 112 GLY A CA 1
ATOM 811 C C . GLY A 1 112 ? 11.792 7.833 17.295 1.00 87.62 112 GLY A C 1
ATOM 812 O O . GLY A 1 112 ? 10.578 7.677 17.398 1.00 87.62 112 GLY A O 1
ATOM 813 N N . SER A 1 113 ? 12.417 8.916 17.764 1.00 86.81 113 SER A N 1
ATOM 814 C CA . SER A 1 113 ? 11.727 10.043 18.413 1.00 86.81 113 SER A CA 1
ATOM 815 C C . SER A 1 113 ? 11.114 11.052 17.436 1.00 86.81 113 SER A C 1
ATOM 817 O O . SER A 1 113 ? 10.359 11.930 17.853 1.00 86.81 113 SER A O 1
ATOM 819 N N . GLN A 1 114 ? 11.442 10.960 16.144 1.00 89.25 114 GLN A N 1
ATOM 820 C CA . GLN A 1 114 ? 10.951 11.886 15.131 1.00 89.25 114 GLN A CA 1
ATOM 821 C C . GLN A 1 114 ? 9.589 11.434 14.609 1.00 89.25 114 GLN A C 1
ATOM 823 O O . GLN A 1 114 ? 9.331 10.242 14.427 1.00 89.25 114 GLN A O 1
ATOM 828 N N . SER A 1 115 ? 8.716 12.400 14.325 1.00 92.62 115 SER A N 1
ATOM 829 C CA . SER A 1 115 ? 7.433 12.139 13.679 1.00 92.62 115 SER A CA 1
ATOM 830 C C . SER A 1 115 ? 7.125 13.182 12.612 1.00 92.62 115 SER A C 1
ATOM 832 O O . SER A 1 115 ? 7.526 14.342 12.716 1.00 92.62 115 SER A O 1
ATOM 834 N N . ARG A 1 116 ? 6.415 12.759 11.566 1.00 92.69 116 ARG A N 1
ATOM 835 C CA . ARG A 1 116 ? 5.994 13.611 10.454 1.00 92.69 116 ARG A CA 1
ATOM 836 C C . ARG A 1 116 ? 4.563 13.277 10.059 1.00 92.69 116 ARG A C 1
ATOM 838 O O . ARG A 1 116 ? 4.271 12.142 9.687 1.00 92.69 116 ARG A O 1
ATOM 845 N N . GLY A 1 117 ? 3.682 14.273 10.098 1.00 94.00 117 GLY A N 1
ATOM 846 C CA . GLY A 1 117 ? 2.326 14.141 9.565 1.00 94.00 117 GLY A CA 1
ATOM 847 C C . GLY A 1 117 ? 2.358 13.878 8.058 1.00 94.00 117 GLY A C 1
ATOM 848 O O . GLY A 1 117 ? 3.042 14.583 7.316 1.00 94.00 117 GLY A O 1
ATOM 849 N N . LEU A 1 118 ? 1.634 12.853 7.613 1.00 92.12 118 LEU A N 1
ATOM 850 C CA . LEU A 1 118 ? 1.505 12.466 6.205 1.00 92.12 118 LEU A CA 1
ATOM 851 C C . LEU A 1 118 ? 0.256 13.067 5.547 1.00 92.12 118 LEU A C 1
ATOM 853 O O . LEU A 1 118 ? 0.212 13.183 4.327 1.00 92.12 118 LEU A O 1
ATOM 857 N N . GLY A 1 119 ? -0.725 13.493 6.345 1.00 91.31 119 GLY A N 1
ATOM 858 C CA . GLY A 1 119 ? -1.919 14.184 5.870 1.00 91.31 119 GLY A CA 1
ATOM 859 C C . GLY A 1 119 ? -3.177 13.798 6.639 1.00 91.31 119 GLY A C 1
ATOM 860 O O . GLY A 1 119 ? -3.145 12.938 7.521 1.00 91.31 119 GLY A O 1
ATOM 861 N N . ASN A 1 120 ? -4.280 14.445 6.263 1.00 91.44 120 ASN A N 1
ATOM 862 C CA . ASN A 1 120 ? -5.633 14.125 6.705 1.00 91.44 120 ASN A CA 1
ATOM 863 C C . ASN A 1 120 ? -6.463 13.737 5.482 1.00 91.44 120 ASN A C 1
ATOM 865 O O . ASN A 1 120 ? -6.426 14.436 4.468 1.00 91.44 120 ASN A O 1
ATOM 869 N N . TYR A 1 121 ? -7.209 12.644 5.591 1.00 91.25 121 TYR A N 1
ATOM 870 C CA . TYR A 1 121 ? -7.964 12.056 4.490 1.00 91.25 121 TYR A CA 1
ATOM 871 C C . TYR A 1 121 ? -9.427 11.861 4.902 1.00 91.25 121 TYR A C 1
ATOM 873 O O . TYR A 1 121 ? -9.672 11.512 6.058 1.00 91.25 121 TYR A O 1
ATOM 881 N N . PRO A 1 122 ? -10.400 12.044 3.993 1.00 90.38 122 PRO A N 1
ATOM 882 C CA . PRO A 1 122 ? -11.788 11.699 4.274 1.00 90.38 122 PRO A CA 1
ATOM 883 C C . PRO A 1 122 ? -11.921 10.196 4.518 1.00 90.38 122 PRO A C 1
ATOM 885 O O . PRO A 1 122 ? -11.454 9.391 3.709 1.00 90.38 122 PRO A O 1
ATOM 888 N N . ARG A 1 123 ? -12.586 9.806 5.607 1.00 87.19 123 ARG A N 1
ATOM 889 C CA . ARG A 1 123 ? -12.777 8.392 5.960 1.00 87.19 123 ARG A CA 1
ATOM 890 C C . ARG A 1 123 ? -13.624 7.641 4.929 1.00 87.19 123 ARG A C 1
ATOM 892 O O . ARG A 1 123 ? -13.414 6.450 4.725 1.00 87.19 123 ARG A O 1
ATOM 899 N N . SER A 1 124 ? -14.534 8.342 4.254 1.00 87.38 124 SER A N 1
ATOM 900 C CA . SER A 1 124 ? -15.418 7.807 3.209 1.00 87.38 124 SER A CA 1
ATOM 901 C C . SER A 1 124 ? -14.695 7.226 1.989 1.00 87.38 124 SER A C 1
ATOM 903 O O . SER A 1 124 ? -15.298 6.478 1.225 1.00 87.38 124 SER A O 1
ATOM 905 N N . VAL A 1 125 ? -13.414 7.554 1.799 1.00 86.69 125 VAL A N 1
ATOM 906 C CA . VAL A 1 125 ? -12.582 7.031 0.702 1.00 86.69 125 VAL A CA 1
ATOM 907 C C . VAL A 1 125 ? -11.932 5.687 1.071 1.00 86.69 125 VAL A C 1
ATOM 909 O O . VAL A 1 125 ? -11.418 4.994 0.198 1.00 86.69 125 VAL A O 1
ATOM 912 N N . GLY A 1 126 ? -11.981 5.286 2.345 1.00 91.69 126 GLY A N 1
ATOM 913 C CA . GLY A 1 126 ? -11.335 4.080 2.859 1.00 91.69 126 GLY A CA 1
ATOM 914 C C . GLY A 1 126 ? -9.979 4.363 3.506 1.00 91.69 126 GLY A C 1
ATOM 915 O O . GLY A 1 126 ? -9.683 5.480 3.935 1.00 91.69 126 GLY A O 1
ATOM 916 N N . ASN A 1 127 ? -9.150 3.326 3.626 1.00 95.06 127 ASN A N 1
ATOM 917 C CA . ASN A 1 127 ? -7.858 3.421 4.301 1.00 95.06 127 ASN A CA 1
ATOM 918 C C . ASN A 1 127 ? -6.779 4.016 3.356 1.00 95.06 127 ASN A C 1
ATOM 920 O O . ASN A 1 127 ? -6.444 3.385 2.350 1.00 95.06 127 ASN A O 1
ATOM 924 N N . PRO A 1 128 ? -6.196 5.200 3.660 1.00 95.50 128 PRO A N 1
ATOM 925 C CA . PRO A 1 128 ? -5.253 5.893 2.771 1.00 95.50 128 PRO A CA 1
ATOM 926 C C . PRO A 1 128 ? -3.873 5.223 2.682 1.00 95.50 128 PRO A C 1
ATOM 928 O O . PRO A 1 128 ? -3.032 5.655 1.888 1.00 95.50 128 PRO A O 1
ATOM 931 N N . LEU A 1 129 ? -3.623 4.181 3.483 1.00 97.00 129 LEU A N 1
ATOM 932 C CA . LEU A 1 129 ? -2.331 3.508 3.565 1.00 97.00 129 LEU A CA 1
ATOM 933 C C . LEU A 1 129 ? -1.855 2.968 2.213 1.00 97.00 129 LEU A C 1
ATOM 935 O O . LEU A 1 129 ? -0.675 3.106 1.897 1.00 97.00 129 LEU A O 1
ATOM 939 N N . ILE A 1 130 ? -2.761 2.423 1.391 1.00 96.06 130 ILE A N 1
ATOM 940 C CA . ILE A 1 130 ? -2.396 1.903 0.068 1.00 96.06 130 ILE A CA 1
ATOM 941 C C . ILE A 1 130 ? -1.889 2.998 -0.868 1.00 96.06 130 ILE A C 1
ATOM 943 O O . ILE A 1 130 ? -0.892 2.805 -1.559 1.00 96.06 130 ILE A O 1
ATOM 947 N N . MET A 1 131 ? -2.503 4.183 -0.841 1.00 94.69 131 MET A N 1
ATOM 948 C CA . MET A 1 131 ? -2.034 5.308 -1.649 1.00 94.69 131 MET A CA 1
ATOM 949 C C . MET A 1 131 ? -0.664 5.778 -1.168 1.00 94.69 131 MET A C 1
ATOM 951 O O . MET A 1 131 ? 0.239 5.977 -1.974 1.00 94.69 131 MET A O 1
ATOM 955 N N . TYR A 1 132 ? -0.472 5.889 0.148 1.00 96.25 132 TYR A N 1
ATOM 956 C CA . TYR A 1 132 ? 0.834 6.233 0.709 1.00 96.25 132 TYR A CA 1
ATOM 957 C C . TYR A 1 132 ? 1.924 5.221 0.342 1.00 96.25 132 TYR A C 1
ATOM 959 O O . TYR A 1 132 ? 3.034 5.622 -0.019 1.00 96.25 132 TYR A O 1
ATOM 967 N N . PHE A 1 133 ? 1.609 3.929 0.408 1.00 97.75 133 PHE A N 1
ATOM 968 C CA . PHE A 1 133 ? 2.507 2.851 0.019 1.00 97.75 133 PHE A CA 1
ATOM 969 C C . PHE A 1 133 ? 2.917 2.971 -1.453 1.00 97.75 133 PHE A C 1
ATOM 971 O O . PHE A 1 133 ? 4.108 3.072 -1.743 1.00 97.75 133 PHE A O 1
ATOM 978 N N . LEU A 1 134 ? 1.947 3.055 -2.371 1.00 96.19 134 LEU A N 1
ATOM 979 C CA . LEU A 1 134 ? 2.210 3.150 -3.810 1.00 96.19 134 LEU A CA 1
ATOM 980 C C . LEU A 1 134 ? 3.044 4.388 -4.167 1.00 96.19 134 LEU A C 1
ATOM 982 O O . LEU A 1 134 ? 4.004 4.286 -4.929 1.00 96.19 134 LEU A O 1
ATOM 986 N N . GLU A 1 135 ? 2.723 5.550 -3.593 1.00 94.00 135 GLU A N 1
ATOM 987 C CA . GLU A 1 135 ? 3.492 6.782 -3.814 1.00 94.00 135 GLU A CA 1
ATOM 988 C C . GLU A 1 135 ? 4.913 6.688 -3.251 1.00 94.00 135 GLU A C 1
ATOM 990 O O . GLU A 1 135 ? 5.860 7.175 -3.871 1.00 94.00 135 GLU A O 1
ATOM 995 N N . SER A 1 136 ? 5.081 6.042 -2.095 1.00 94.44 136 SER A N 1
ATOM 996 C CA . SER A 1 136 ? 6.406 5.850 -1.504 1.00 94.44 136 SER A CA 1
ATOM 997 C C . SER A 1 136 ? 7.262 4.918 -2.360 1.00 94.44 136 SER A C 1
ATOM 999 O O . SER A 1 136 ? 8.398 5.266 -2.664 1.00 94.44 136 SER A O 1
ATOM 1001 N N . VAL A 1 137 ? 6.702 3.799 -2.831 1.00 95.12 137 VAL A N 1
ATOM 1002 C CA . VAL A 1 137 ? 7.393 2.869 -3.737 1.00 95.12 137 VAL A CA 1
ATOM 1003 C C . VAL A 1 137 ? 7.773 3.560 -5.046 1.00 95.12 137 VAL A C 1
ATOM 1005 O O . VAL A 1 137 ? 8.914 3.468 -5.488 1.00 95.12 137 VAL A O 1
ATOM 1008 N N . LEU A 1 138 ? 6.856 4.318 -5.654 1.00 93.38 138 LEU A N 1
ATOM 1009 C CA . LEU A 1 138 ? 7.150 5.081 -6.871 1.00 93.38 138 LEU A CA 1
ATOM 1010 C C . LEU A 1 138 ? 8.275 6.102 -6.662 1.00 93.38 138 LEU A C 1
ATOM 1012 O O . LEU A 1 138 ? 9.134 6.252 -7.530 1.00 93.38 138 LEU A O 1
ATOM 1016 N N . SER A 1 139 ? 8.279 6.787 -5.518 1.00 91.19 139 SER A N 1
ATOM 1017 C CA . SER A 1 139 ? 9.331 7.736 -5.146 1.00 91.19 139 SER A CA 1
ATOM 1018 C C . SER A 1 139 ? 10.686 7.040 -4.973 1.00 91.19 139 SER A C 1
ATOM 1020 O O . SER A 1 139 ? 11.687 7.506 -5.522 1.00 91.19 139 SER A O 1
ATOM 1022 N N . ASP A 1 140 ? 10.712 5.891 -4.289 1.00 91.75 140 ASP A N 1
ATOM 1023 C CA . ASP A 1 140 ? 11.920 5.085 -4.081 1.00 91.75 140 ASP A CA 1
ATOM 1024 C C . ASP A 1 140 ? 12.505 4.594 -5.416 1.00 91.75 140 ASP A C 1
ATOM 1026 O O . ASP A 1 140 ? 13.715 4.677 -5.643 1.00 91.75 140 ASP A O 1
ATOM 1030 N N . LEU A 1 141 ? 11.658 4.091 -6.319 1.00 89.88 141 LEU A N 1
ATOM 1031 C CA . LEU A 1 141 ? 12.089 3.543 -7.608 1.00 89.88 141 LEU A CA 1
ATOM 1032 C C . LEU A 1 141 ? 12.519 4.630 -8.594 1.00 89.88 141 LEU A C 1
ATOM 1034 O O . LEU A 1 141 ? 13.483 4.438 -9.340 1.00 89.88 141 LEU A O 1
ATOM 1038 N N . ALA A 1 142 ? 11.841 5.778 -8.604 1.00 86.69 142 ALA A N 1
ATOM 1039 C CA . ALA A 1 142 ? 12.231 6.906 -9.442 1.00 86.69 142 ALA A CA 1
ATOM 1040 C C . ALA A 1 142 ? 13.585 7.490 -9.018 1.00 86.69 142 ALA A C 1
ATOM 1042 O O . ALA A 1 142 ? 14.400 7.814 -9.880 1.00 86.69 142 ALA A O 1
ATOM 1043 N N . ALA A 1 143 ? 13.844 7.569 -7.707 1.00 85.19 143 ALA A N 1
ATOM 1044 C CA . ALA A 1 143 ? 15.121 8.040 -7.178 1.00 85.19 143 ALA A CA 1
ATOM 1045 C C . ALA A 1 143 ? 16.300 7.148 -7.606 1.00 85.19 143 ALA A C 1
ATOM 1047 O O . ALA A 1 143 ? 17.366 7.668 -7.913 1.00 85.19 143 ALA A O 1
ATOM 1048 N N . GLN A 1 144 ? 16.096 5.828 -7.676 1.00 81.00 144 GLN A N 1
ATOM 1049 C CA . GLN A 1 144 ? 17.148 4.866 -8.031 1.00 81.00 144 GLN A CA 1
ATOM 1050 C C . GLN A 1 144 ? 17.339 4.683 -9.541 1.00 81.00 144 GLN A C 1
ATOM 1052 O O . GLN A 1 144 ? 18.459 4.546 -10.020 1.00 81.00 144 GLN A O 1
ATOM 1057 N N . SER A 1 145 ? 16.243 4.631 -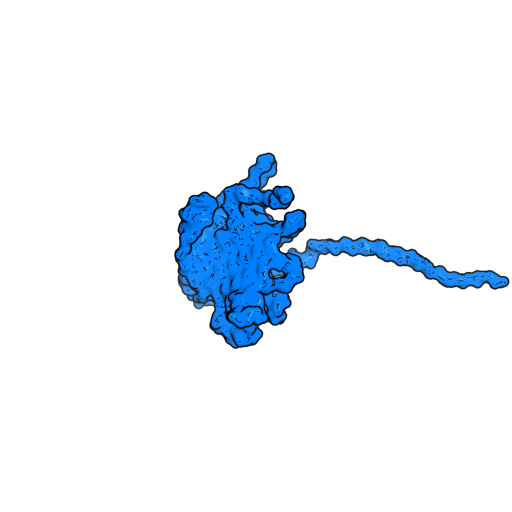10.303 1.00 78.19 145 SER A N 1
ATOM 1058 C CA . SER A 1 145 ? 16.293 4.304 -11.736 1.00 78.19 145 SER A CA 1
ATOM 1059 C C . SER A 1 145 ? 16.401 5.525 -12.649 1.00 78.19 145 SER A C 1
ATOM 1061 O O . SER A 1 145 ? 16.668 5.371 -13.840 1.00 78.19 145 SER A O 1
ATOM 1063 N N . GLY A 1 146 ? 16.111 6.730 -12.140 1.00 73.88 146 GLY A N 1
ATOM 1064 C CA . GLY A 1 146 ? 15.931 7.933 -12.960 1.00 73.88 146 GLY A CA 1
ATOM 1065 C C . GLY A 1 146 ? 14.724 7.864 -13.911 1.00 73.88 146 GLY A C 1
ATOM 1066 O O . GLY A 1 146 ? 14.541 8.750 -14.748 1.00 73.88 146 GLY A O 1
ATOM 1067 N N . GLY A 1 147 ? 13.901 6.813 -13.814 1.00 78.06 147 GLY A N 1
ATOM 1068 C CA . GLY A 1 147 ? 12.718 6.616 -14.642 1.00 78.06 147 GLY A CA 1
ATOM 1069 C C . GLY A 1 147 ? 11.593 7.597 -14.306 1.00 78.06 147 GLY A C 1
ATOM 1070 O O . GLY A 1 147 ? 11.526 8.158 -13.216 1.00 78.06 147 GLY A O 1
ATOM 1071 N N . SER A 1 148 ? 10.670 7.798 -15.251 1.00 85.75 148 SER A N 1
ATOM 1072 C CA . SER A 1 148 ? 9.528 8.699 -15.054 1.00 85.75 148 SER A CA 1
ATOM 1073 C C . SER A 1 148 ? 8.532 8.121 -14.031 1.00 85.75 148 SER A C 1
ATOM 1075 O O . SER A 1 148 ? 7.905 7.095 -14.328 1.00 85.75 148 SER A O 1
ATOM 1077 N N . PRO A 1 149 ? 8.277 8.802 -12.892 1.00 86.06 149 PRO A N 1
ATOM 1078 C CA . PRO A 1 149 ? 7.253 8.377 -11.933 1.00 86.06 149 PRO A CA 1
ATOM 1079 C C . PRO A 1 149 ? 5.861 8.281 -12.568 1.00 86.06 149 PRO A C 1
ATOM 1081 O O . PRO A 1 149 ? 5.056 7.427 -12.206 1.00 86.06 149 PRO A O 1
ATOM 1084 N N . PHE A 1 150 ? 5.576 9.148 -13.546 1.00 89.19 150 PHE A N 1
ATOM 1085 C CA . PHE A 1 150 ? 4.307 9.153 -14.271 1.00 89.19 150 PHE A CA 1
ATOM 1086 C C . PHE A 1 150 ? 4.125 7.886 -15.114 1.00 89.19 150 PHE A C 1
ATOM 1088 O O . PHE A 1 150 ? 3.046 7.294 -15.109 1.00 89.19 150 PHE A O 1
ATOM 1095 N N . TYR A 1 151 ? 5.181 7.435 -15.801 1.00 90.56 151 TYR A N 1
ATOM 1096 C CA . TYR A 1 151 ? 5.135 6.186 -16.562 1.00 90.56 151 TYR A CA 1
ATOM 1097 C C . TYR A 1 151 ? 4.864 4.994 -15.644 1.00 90.56 151 TYR A C 1
ATOM 1099 O O . TYR A 1 151 ? 3.922 4.239 -15.879 1.00 90.56 151 TYR A O 1
ATOM 1107 N N . MET A 1 152 ? 5.638 4.871 -14.562 1.00 91.44 152 MET A N 1
ATOM 1108 C CA . MET A 1 152 ? 5.483 3.782 -13.594 1.00 91.44 152 MET A CA 1
ATOM 1109 C C . MET A 1 152 ? 4.083 3.772 -12.968 1.00 91.44 152 MET A C 1
ATOM 1111 O O . MET A 1 152 ? 3.454 2.719 -12.894 1.00 91.44 152 MET A O 1
ATOM 1115 N N . ARG A 1 153 ? 3.543 4.944 -12.607 1.00 92.38 153 ARG A N 1
ATOM 1116 C CA . ARG A 1 153 ? 2.172 5.077 -12.090 1.00 92.38 153 ARG A CA 1
ATOM 1117 C C . ARG A 1 153 ? 1.130 4.546 -13.073 1.00 92.38 153 ARG A C 1
ATOM 1119 O O . ARG A 1 153 ? 0.234 3.812 -12.665 1.00 92.38 153 ARG A O 1
ATOM 1126 N N . ASN A 1 154 ? 1.242 4.896 -14.356 1.00 92.31 154 ASN A N 1
ATOM 1127 C CA . ASN A 1 154 ? 0.301 4.421 -15.372 1.00 92.31 154 ASN A CA 1
ATOM 1128 C C . ASN A 1 154 ? 0.354 2.898 -15.517 1.00 92.31 154 ASN A C 1
ATOM 1130 O O . ASN A 1 154 ? -0.692 2.267 -15.622 1.00 92.31 154 ASN A O 1
ATOM 1134 N N . ARG A 1 155 ? 1.550 2.305 -15.454 1.00 93.38 155 ARG A N 1
ATOM 1135 C CA . ARG A 1 155 ? 1.730 0.849 -15.514 1.00 93.38 155 ARG A CA 1
ATOM 1136 C C . ARG A 1 155 ? 1.147 0.127 -14.305 1.00 93.38 155 ARG A C 1
ATOM 1138 O O . ARG A 1 155 ? 0.434 -0.852 -14.479 1.00 93.38 155 ARG A O 1
ATOM 1145 N N . ILE A 1 156 ? 1.363 0.653 -13.098 1.00 92.12 156 ILE A N 1
ATOM 1146 C CA . ILE A 1 156 ? 0.722 0.127 -11.883 1.00 92.12 156 ILE A CA 1
ATOM 1147 C C . ILE A 1 156 ? -0.801 0.189 -12.027 1.00 92.12 156 ILE A C 1
ATOM 1149 O O . ILE A 1 156 ? -1.478 -0.808 -11.796 1.00 92.12 156 ILE A O 1
ATOM 1153 N N . LYS A 1 157 ? -1.346 1.330 -12.466 1.00 90.12 157 LYS A N 1
ATOM 1154 C CA . LYS A 1 157 ? -2.789 1.485 -12.693 1.00 90.12 157 LYS A CA 1
ATOM 1155 C C . LYS A 1 157 ? -3.333 0.481 -13.714 1.00 90.12 157 LYS A C 1
ATOM 1157 O O . LYS A 1 157 ? -4.416 -0.051 -13.508 1.00 90.12 157 LYS A O 1
ATOM 1162 N N . GLU A 1 158 ? -2.621 0.248 -14.814 1.00 89.88 158 GLU A N 1
ATOM 1163 C CA . GLU A 1 158 ? -3.015 -0.736 -15.828 1.00 89.88 158 GLU A CA 1
ATOM 1164 C C . GLU A 1 158 ? -3.028 -2.161 -15.253 1.00 89.88 158 GLU A C 1
ATOM 1166 O O . GLU A 1 158 ? -4.027 -2.861 -15.419 1.00 89.88 158 GLU A O 1
ATOM 1171 N N . ALA A 1 159 ? -1.986 -2.549 -14.512 1.00 90.19 159 ALA A N 1
ATOM 1172 C CA . ALA A 1 159 ? -1.874 -3.877 -13.908 1.00 90.19 159 ALA A CA 1
ATOM 1173 C C . ALA A 1 159 ? -2.950 -4.138 -12.843 1.00 90.19 159 ALA A C 1
ATOM 1175 O O . ALA A 1 159 ? -3.533 -5.219 -12.817 1.00 90.19 159 ALA A O 1
ATOM 1176 N N . LEU A 1 160 ? -3.296 -3.127 -12.036 1.00 85.69 160 LEU A N 1
ATOM 1177 C CA . LEU A 1 160 ? -4.417 -3.188 -11.085 1.00 85.69 160 LEU A CA 1
ATOM 1178 C C . LEU A 1 160 ? -5.761 -3.513 -11.756 1.00 85.69 160 LEU A C 1
ATOM 1180 O O . LEU A 1 160 ? -6.645 -4.069 -11.116 1.00 85.69 160 LEU A O 1
ATOM 1184 N N . LEU A 1 161 ? -5.937 -3.145 -13.028 1.00 81.94 161 LEU A N 1
ATOM 1185 C CA . LEU A 1 161 ? -7.193 -3.328 -13.756 1.00 81.94 161 LEU A CA 1
ATOM 1186 C C . LEU A 1 161 ? -7.242 -4.614 -14.588 1.00 81.94 161 LEU A C 1
ATOM 1188 O O . LEU A 1 161 ? -8.288 -4.897 -15.171 1.00 81.94 161 LEU A O 1
ATOM 1192 N N . ARG A 1 162 ? -6.130 -5.340 -14.747 1.00 81.38 162 ARG A N 1
ATOM 1193 C CA . ARG A 1 162 ? -6.041 -6.416 -15.752 1.00 81.38 162 ARG A CA 1
ATOM 1194 C C . ARG A 1 162 ? -5.304 -7.661 -15.291 1.00 81.38 162 ARG A C 1
ATOM 1196 O O . ARG A 1 162 ? -5.758 -8.754 -15.607 1.00 81.38 162 ARG A O 1
ATOM 1203 N N . ASP A 1 163 ? -4.220 -7.490 -14.542 1.00 82.00 163 ASP A N 1
ATOM 1204 C CA . ASP A 1 163 ? -3.194 -8.525 -14.371 1.00 82.00 163 ASP A CA 1
ATOM 1205 C C . ASP A 1 163 ? -3.002 -8.910 -12.896 1.00 82.00 163 ASP A C 1
ATOM 1207 O O . ASP A 1 163 ? -1.962 -9.436 -12.502 1.00 82.00 163 ASP A O 1
ATOM 1211 N N . ALA A 1 164 ? -3.993 -8.618 -12.052 1.00 91.50 164 ALA A N 1
ATOM 1212 C CA . ALA A 1 164 ? -3.949 -8.974 -10.645 1.00 91.50 164 ALA A CA 1
ATOM 1213 C C . ALA A 1 164 ? -4.256 -10.456 -10.430 1.00 91.50 164 ALA A C 1
ATOM 1215 O O . ALA A 1 164 ? -5.286 -10.973 -10.864 1.00 91.50 164 ALA A O 1
ATOM 1216 N N . GLN A 1 165 ? -3.363 -11.119 -9.707 1.00 94.44 165 GLN A N 1
ATOM 1217 C CA . GLN A 1 165 ? -3.554 -12.467 -9.192 1.00 94.44 165 GLN A CA 1
ATOM 1218 C C . GLN A 1 165 ? -4.144 -12.352 -7.790 1.00 94.44 165 GLN A C 1
ATOM 1220 O O . GLN A 1 165 ? -3.623 -11.598 -6.970 1.00 94.44 165 GLN A O 1
ATOM 1225 N N . ILE A 1 166 ? -5.245 -13.057 -7.529 1.00 95.50 166 ILE A N 1
ATOM 1226 C CA . ILE A 1 166 ? -5.902 -13.050 -6.222 1.00 95.50 166 ILE A CA 1
ATOM 1227 C C . ILE A 1 166 ? -5.927 -14.471 -5.681 1.00 95.50 166 ILE A C 1
ATOM 1229 O O . ILE A 1 166 ? -6.555 -15.346 -6.277 1.00 95.50 166 ILE A O 1
ATOM 1233 N N . GLU A 1 167 ? -5.288 -14.682 -4.538 1.00 96.62 167 GLU A N 1
ATOM 1234 C CA . GLU A 1 167 ? -5.156 -15.999 -3.919 1.00 96.62 167 GLU A CA 1
ATOM 1235 C C . GLU A 1 167 ? -5.718 -15.984 -2.490 1.00 96.62 167 GLU A C 1
ATOM 1237 O O . GLU A 1 167 ? -5.485 -15.029 -1.740 1.00 96.62 167 GLU A O 1
ATOM 1242 N N . PRO A 1 168 ? -6.492 -17.009 -2.083 1.00 97.75 168 PRO A N 1
ATOM 1243 C CA . PRO A 1 168 ? -6.863 -17.177 -0.688 1.00 97.75 168 PRO A CA 1
ATOM 1244 C C . PRO A 1 168 ? -5.630 -17.590 0.119 1.00 97.75 168 PRO A C 1
ATOM 1246 O O . PRO A 1 168 ? -4.902 -18.506 -0.263 1.00 97.75 168 PRO A O 1
ATOM 1249 N N . VAL A 1 169 ? -5.426 -16.944 1.261 1.00 97.94 169 VAL A N 1
ATOM 1250 C CA . VAL A 1 169 ? -4.323 -17.241 2.178 1.00 97.94 169 VAL A CA 1
ATOM 1251 C C . VAL A 1 169 ? -4.842 -17.323 3.610 1.00 97.94 169 VAL A C 1
ATOM 1253 O O . VAL A 1 169 ? -5.835 -16.688 3.967 1.00 97.94 169 VAL A O 1
ATOM 1256 N N . THR A 1 170 ? -4.162 -18.102 4.446 1.00 97.19 170 THR A N 1
ATOM 1257 C CA . THR A 1 170 ? -4.401 -18.125 5.893 1.00 97.19 170 THR A CA 1
ATOM 1258 C C . THR A 1 170 ? -3.318 -17.301 6.564 1.00 97.19 170 THR A C 1
ATOM 1260 O O . THR A 1 170 ? -2.133 -17.524 6.311 1.00 97.19 170 THR A O 1
ATOM 1263 N N . LEU A 1 171 ? -3.705 -16.366 7.432 1.00 94.12 171 LEU A N 1
ATOM 1264 C CA . LEU A 1 171 ? -2.752 -15.557 8.187 1.00 94.12 171 LEU A CA 1
ATOM 1265 C C . LEU A 1 171 ? -3.002 -15.664 9.687 1.00 94.12 171 LEU A C 1
ATOM 1267 O O . LEU A 1 171 ? -4.120 -15.923 10.129 1.00 94.12 171 LEU A O 1
ATOM 1271 N N . ARG A 1 172 ? -1.945 -15.458 10.474 1.00 92.56 172 ARG A N 1
ATOM 1272 C CA . ARG A 1 172 ? -2.022 -15.423 11.934 1.00 92.56 172 ARG A CA 1
ATOM 1273 C C . ARG A 1 172 ? -2.037 -13.971 12.410 1.00 92.56 172 ARG A C 1
ATOM 1275 O O . ARG A 1 172 ? -1.055 -13.258 12.223 1.00 92.56 172 ARG A O 1
ATOM 1282 N N . TYR A 1 173 ? -3.123 -13.550 13.051 1.00 91.19 173 TYR A N 1
ATOM 1283 C CA . TYR A 1 173 ? -3.291 -12.210 13.616 1.00 91.19 173 TYR A CA 1
ATOM 1284 C C . TYR A 1 173 ? -3.867 -12.303 15.031 1.00 91.19 173 TYR A C 1
ATOM 1286 O O . TYR A 1 173 ? -4.847 -13.009 15.254 1.00 91.19 173 TYR A O 1
ATOM 1294 N N . ASN A 1 174 ? -3.241 -11.623 16.001 1.00 88.94 174 ASN A N 1
ATOM 1295 C CA . ASN A 1 174 ? -3.613 -11.678 17.425 1.00 88.94 174 ASN A CA 1
ATOM 1296 C C . ASN A 1 174 ? -3.839 -13.124 17.932 1.00 88.94 174 ASN A C 1
ATOM 1298 O O . ASN A 1 174 ? -4.870 -13.437 18.526 1.00 88.94 174 ASN A O 1
ATOM 1302 N N . ASP A 1 175 ? -2.886 -14.015 17.629 1.00 87.62 175 ASP A N 1
ATOM 1303 C CA . ASP A 1 175 ? -2.903 -15.450 17.965 1.00 87.62 175 ASP A CA 1
ATOM 1304 C C . ASP A 1 175 ? -4.062 -16.279 17.394 1.00 87.62 175 ASP A C 1
ATOM 1306 O O . ASP A 1 175 ? -4.280 -17.420 17.807 1.00 87.62 175 ASP A O 1
ATOM 1310 N N . ARG A 1 176 ? -4.767 -15.749 16.393 1.00 91.62 176 ARG A N 1
ATOM 1311 C CA . ARG A 1 176 ? -5.825 -16.452 15.666 1.00 91.62 176 ARG A CA 1
ATOM 1312 C C . ARG A 1 176 ? -5.432 -16.648 14.214 1.00 91.62 176 ARG A C 1
ATOM 1314 O O . ARG A 1 176 ? -4.824 -15.767 13.614 1.00 91.62 176 ARG A O 1
ATOM 1321 N N . GLU A 1 177 ? -5.794 -17.795 13.658 1.00 95.75 177 GLU A N 1
ATOM 1322 C CA . GLU A 1 177 ? -5.803 -17.979 12.209 1.00 95.75 177 GLU A CA 1
ATOM 1323 C C . GLU A 1 177 ? -7.073 -17.347 11.647 1.00 95.75 177 GLU A C 1
ATOM 1325 O O . GLU A 1 177 ? -8.170 -17.622 12.137 1.00 95.75 177 GLU A O 1
ATOM 1330 N N . ILE A 1 178 ? -6.916 -16.489 10.646 1.00 96.12 178 ILE A N 1
ATOM 1331 C CA . ILE A 1 178 ? -8.021 -15.827 9.955 1.00 96.12 178 ILE A CA 1
ATOM 1332 C C . ILE A 1 178 ? -7.873 -16.001 8.446 1.00 96.12 178 ILE A C 1
ATOM 1334 O O . ILE A 1 178 ? -6.764 -16.155 7.918 1.00 96.12 178 ILE A O 1
ATOM 1338 N N . ALA A 1 179 ? -9.012 -16.001 7.757 1.00 97.94 179 ALA A N 1
ATOM 1339 C CA . ALA A 1 179 ? -9.049 -16.065 6.306 1.00 97.94 179 ALA A CA 1
ATOM 1340 C C . ALA A 1 179 ? -8.658 -14.707 5.720 1.00 97.94 179 ALA A C 1
ATOM 1342 O O . ALA A 1 179 ? -9.079 -13.650 6.200 1.00 97.94 179 ALA A O 1
ATOM 1343 N N . ALA A 1 180 ? -7.860 -14.733 4.664 1.00 98.12 180 ALA A N 1
ATOM 1344 C CA . ALA A 1 180 ? -7.406 -13.537 3.989 1.00 98.12 180 ALA A CA 1
ATOM 1345 C C . ALA A 1 180 ? -7.262 -13.772 2.489 1.00 98.12 180 ALA A C 1
ATOM 1347 O O . ALA A 1 180 ? -7.356 -14.893 1.983 1.00 98.12 180 ALA A O 1
ATOM 1348 N N . ARG A 1 181 ? -7.053 -12.676 1.769 1.00 98.19 181 ARG A N 1
ATOM 1349 C CA . ARG A 1 181 ? -6.815 -12.678 0.330 1.00 98.19 181 ARG A CA 1
ATOM 1350 C C . ARG A 1 181 ? -5.545 -11.898 0.056 1.00 98.19 181 ARG A C 1
ATOM 1352 O O . ARG A 1 181 ? -5.406 -10.774 0.538 1.00 98.19 181 ARG A O 1
ATOM 1359 N N . GLU A 1 182 ? -4.639 -12.480 -0.713 1.00 98.19 182 GLU A N 1
ATOM 1360 C CA . GLU A 1 182 ? -3.482 -11.774 -1.245 1.00 98.19 182 GLU A CA 1
ATOM 1361 C C . GLU A 1 182 ? -3.756 -11.375 -2.691 1.00 98.19 182 GLU A C 1
ATOM 1363 O O . GLU A 1 182 ? -4.164 -12.197 -3.510 1.00 98.19 182 GLU A O 1
ATOM 1368 N N . VAL A 1 183 ? -3.557 -10.095 -2.988 1.00 97.56 183 VAL A N 1
ATOM 1369 C CA . VAL A 1 183 ? -3.658 -9.530 -4.329 1.00 97.56 183 VAL A CA 1
ATOM 1370 C C . VAL A 1 183 ? -2.261 -9.141 -4.786 1.00 97.56 183 VAL A C 1
ATOM 1372 O O . VAL A 1 183 ? -1.669 -8.215 -4.229 1.00 97.56 183 VAL A O 1
ATOM 1375 N N . THR A 1 184 ? -1.755 -9.812 -5.816 1.00 97.50 184 THR A N 1
ATOM 1376 C CA . THR A 1 184 ? -0.421 -9.583 -6.376 1.00 97.50 184 THR A CA 1
ATOM 1377 C C . THR A 1 184 ? -0.510 -9.020 -7.790 1.00 97.50 184 THR A C 1
ATOM 1379 O O . THR A 1 184 ? -1.221 -9.554 -8.638 1.00 97.50 184 THR A O 1
ATOM 1382 N N . ILE A 1 185 ? 0.242 -7.953 -8.064 1.00 95.94 185 ILE A N 1
ATOM 1383 C CA . ILE A 1 185 ? 0.429 -7.389 -9.406 1.00 95.94 185 ILE A CA 1
ATOM 1384 C C . ILE A 1 185 ? 1.914 -7.300 -9.755 1.00 95.94 185 ILE A C 1
ATOM 1386 O O . ILE A 1 185 ? 2.760 -7.011 -8.904 1.00 95.94 185 ILE A O 1
ATOM 1390 N N . ARG A 1 186 ? 2.223 -7.488 -11.041 1.00 96.62 186 ARG A N 1
ATOM 1391 C CA . ARG A 1 186 ? 3.571 -7.352 -11.612 1.00 96.62 186 ARG A CA 1
ATOM 1392 C C . ARG A 1 186 ? 3.539 -6.309 -12.732 1.00 96.62 186 ARG A C 1
ATOM 1394 O O . ARG A 1 186 ? 3.408 -6.664 -13.902 1.00 96.62 186 ARG A O 1
ATOM 1401 N N . PRO A 1 187 ? 3.631 -5.005 -12.401 1.00 94.81 187 PRO A N 1
ATOM 1402 C CA . PRO A 1 187 ? 3.286 -3.917 -13.322 1.00 94.81 187 PRO A CA 1
ATOM 1403 C C . PRO A 1 187 ? 4.067 -3.879 -14.636 1.00 94.81 187 PRO A C 1
ATOM 1405 O O . PRO A 1 187 ? 3.648 -3.213 -15.582 1.00 94.81 187 PRO A O 1
ATOM 1408 N N . PHE A 1 188 ? 5.225 -4.537 -14.678 1.00 94.25 188 PHE A N 1
ATOM 1409 C CA . PHE A 1 188 ? 6.156 -4.477 -15.797 1.00 94.25 188 PHE A CA 1
ATOM 1410 C C . PHE A 1 188 ? 6.436 -5.836 -16.445 1.00 94.25 188 PHE A C 1
ATOM 1412 O O . PHE A 1 188 ? 7.265 -5.907 -17.353 1.00 94.25 188 PHE A O 1
ATOM 1419 N N . GLU A 1 189 ? 5.740 -6.900 -16.030 1.00 93.62 189 GLU A N 1
ATOM 1420 C CA . GLU A 1 189 ? 5.976 -8.268 -16.517 1.00 93.62 189 GLU A CA 1
ATOM 1421 C C . GLU A 1 189 ? 5.875 -8.370 -18.046 1.00 93.62 189 GLU A C 1
ATOM 1423 O O . GLU A 1 189 ? 6.701 -9.013 -18.694 1.00 93.62 189 GLU A O 1
ATOM 1428 N N . HIS A 1 190 ? 4.916 -7.652 -18.632 1.00 91.50 190 HIS A N 1
ATOM 1429 C CA . HIS A 1 190 ? 4.678 -7.600 -20.075 1.00 91.50 190 HIS A CA 1
ATOM 1430 C C . HIS A 1 190 ? 4.948 -6.214 -20.678 1.00 91.50 190 HIS A C 1
ATOM 1432 O O . HIS A 1 190 ? 4.444 -5.887 -21.756 1.00 91.50 190 HIS A O 1
ATOM 1438 N N . ASP A 1 191 ? 5.719 -5.362 -19.993 1.00 92.19 191 ASP A N 1
ATOM 1439 C CA . ASP A 1 191 ? 5.936 -4.001 -20.469 1.00 92.19 191 ASP A CA 1
ATOM 1440 C C . ASP A 1 191 ? 6.919 -3.933 -21.645 1.00 92.19 191 ASP A C 1
ATOM 1442 O O . ASP A 1 191 ? 7.991 -4.531 -21.651 1.00 92.19 191 ASP A O 1
ATOM 1446 N N . LYS A 1 192 ? 6.603 -3.109 -22.645 1.00 92.31 192 LYS A N 1
ATOM 1447 C CA . LYS A 1 192 ? 7.472 -2.921 -23.817 1.00 92.31 192 LYS A CA 1
ATOM 1448 C C . LYS A 1 192 ? 8.829 -2.291 -23.485 1.00 92.31 192 LYS A C 1
ATOM 1450 O O . LYS A 1 192 ? 9.759 -2.394 -24.279 1.00 92.31 192 LYS A O 1
ATOM 1455 N N . ALA A 1 193 ? 8.936 -1.574 -22.365 1.00 90.69 193 ALA A N 1
ATOM 1456 C CA . ALA A 1 193 ? 10.178 -0.962 -21.914 1.00 90.69 193 ALA A CA 1
ATOM 1457 C C . ALA A 1 193 ? 10.930 -1.843 -20.906 1.00 90.69 193 ALA A C 1
ATOM 1459 O O . ALA A 1 193 ? 11.938 -1.385 -20.370 1.00 90.69 193 ALA A O 1
ATOM 1460 N N . ARG A 1 194 ? 10.491 -3.091 -20.676 1.00 91.50 194 ARG A N 1
ATOM 1461 C CA . ARG A 1 194 ? 11.054 -3.999 -19.667 1.00 91.50 194 ARG A CA 1
ATOM 1462 C C . ARG A 1 194 ? 12.578 -4.120 -19.755 1.00 91.50 194 ARG A C 1
ATOM 1464 O O . ARG A 1 194 ? 13.255 -3.964 -18.747 1.00 91.50 194 ARG A O 1
ATOM 1471 N N . GLU A 1 195 ? 13.136 -4.291 -20.956 1.00 88.94 195 GLU A N 1
ATOM 1472 C CA . GLU A 1 195 ? 14.596 -4.359 -21.162 1.00 88.94 195 GLU A CA 1
ATOM 1473 C C . GLU A 1 195 ? 15.333 -3.097 -20.684 1.00 88.94 195 GLU A C 1
ATOM 1475 O O . GLU A 1 195 ? 16.431 -3.176 -20.141 1.00 88.94 195 GLU A O 1
ATOM 1480 N N . LYS A 1 196 ? 14.715 -1.920 -20.838 1.00 86.94 196 LYS A N 1
ATOM 1481 C CA . LYS A 1 196 ? 15.291 -0.623 -20.445 1.00 86.94 196 LYS A CA 1
ATOM 1482 C C . LYS A 1 196 ? 15.133 -0.330 -18.954 1.00 86.94 196 LYS A C 1
ATOM 1484 O O . LYS A 1 196 ? 15.824 0.539 -18.435 1.00 86.94 196 LYS A O 1
ATOM 1489 N N . MET A 1 197 ? 14.217 -1.020 -18.277 1.00 86.94 197 MET A N 1
ATOM 1490 C CA . MET A 1 197 ? 13.964 -0.856 -16.843 1.00 86.94 197 MET A CA 1
ATOM 1491 C C . MET A 1 197 ? 14.989 -1.577 -15.969 1.00 86.94 197 MET A C 1
ATOM 1493 O O . MET A 1 197 ? 15.007 -1.370 -14.753 1.00 86.94 197 MET A O 1
ATOM 1497 N N . GLY A 1 198 ? 15.820 -2.440 -16.562 1.00 88.00 198 GLY A N 1
ATOM 1498 C CA . GLY A 1 198 ? 16.720 -3.304 -15.811 1.00 88.00 198 GLY A CA 1
ATOM 1499 C C . GLY A 1 198 ? 15.940 -4.078 -14.750 1.00 88.00 198 GLY A C 1
ATOM 1500 O O . GLY A 1 198 ? 14.881 -4.628 -15.029 1.00 88.00 198 GLY A O 1
ATOM 1501 N N . ARG A 1 199 ? 16.420 -4.056 -13.507 1.00 88.12 199 ARG A N 1
ATOM 1502 C CA . ARG A 1 199 ? 15.808 -4.801 -12.395 1.00 88.12 199 ARG A CA 1
ATOM 1503 C C . ARG A 1 199 ? 14.444 -4.270 -11.954 1.00 88.12 199 ARG A C 1
ATOM 1505 O O . ARG A 1 199 ? 13.668 -5.018 -11.375 1.00 88.12 199 ARG A O 1
ATOM 1512 N N . VAL A 1 200 ? 14.109 -3.010 -12.246 1.00 90.94 200 VAL A N 1
ATOM 1513 C CA . VAL A 1 200 ? 12.781 -2.458 -11.906 1.00 90.94 200 VAL A CA 1
ATOM 1514 C C . VAL A 1 200 ? 11.664 -3.201 -12.640 1.00 90.94 200 VAL A C 1
ATOM 1516 O O . VAL A 1 200 ? 10.551 -3.277 -12.129 1.00 90.94 200 VAL A O 1
ATOM 1519 N N . ALA A 1 201 ? 11.972 -3.814 -13.788 1.00 92.44 201 ALA A N 1
ATOM 1520 C CA . ALA A 1 201 ? 11.071 -4.707 -14.509 1.00 92.44 201 ALA A CA 1
ATOM 1521 C C . ALA A 1 201 ? 10.499 -5.851 -13.657 1.00 92.44 201 ALA A C 1
ATOM 1523 O O . ALA A 1 201 ? 9.417 -6.349 -13.954 1.00 92.44 201 ALA A O 1
ATOM 1524 N N . ASP A 1 202 ? 11.226 -6.273 -12.621 1.00 94.25 202 ASP A N 1
ATOM 1525 C CA . ASP A 1 202 ? 10.863 -7.404 -11.767 1.00 94.25 202 ASP A CA 1
ATOM 1526 C C . ASP A 1 202 ? 10.079 -6.972 -10.519 1.00 94.25 202 ASP A C 1
ATOM 1528 O O . ASP A 1 202 ? 9.929 -7.750 -9.575 1.00 94.25 202 ASP A O 1
ATOM 1532 N N . LEU A 1 203 ? 9.576 -5.730 -10.497 1.00 96.12 203 LEU A N 1
ATOM 1533 C CA . LEU A 1 203 ? 8.732 -5.234 -9.417 1.00 96.12 203 LEU A CA 1
ATOM 1534 C C . LEU A 1 203 ? 7.479 -6.103 -9.263 1.00 96.12 203 LEU A C 1
ATOM 1536 O O . LEU A 1 203 ? 6.656 -6.215 -10.173 1.00 96.12 203 LEU A O 1
ATOM 1540 N N . SER A 1 204 ? 7.307 -6.627 -8.056 1.00 97.62 204 SER A N 1
ATOM 1541 C CA . SER A 1 204 ? 6.082 -7.259 -7.579 1.00 97.62 204 SER A CA 1
ATOM 1542 C C . SER A 1 204 ? 5.481 -6.401 -6.474 1.00 97.62 204 SER A C 1
ATOM 1544 O O . SER A 1 204 ? 6.208 -5.964 -5.580 1.00 97.62 204 SER A O 1
ATOM 1546 N N . LEU A 1 205 ? 4.169 -6.179 -6.518 1.00 98.12 205 LEU A N 1
ATOM 1547 C CA . LEU A 1 205 ? 3.408 -5.539 -5.446 1.00 98.12 205 LEU A CA 1
ATOM 1548 C C . LEU A 1 205 ? 2.370 -6.538 -4.942 1.00 98.12 205 LEU A C 1
ATOM 1550 O O . LEU A 1 205 ? 1.606 -7.055 -5.751 1.00 98.12 205 LEU A O 1
ATOM 1554 N N . ALA A 1 206 ? 2.340 -6.790 -3.640 1.00 98.12 206 ALA A N 1
ATOM 1555 C CA . ALA A 1 206 ? 1.387 -7.678 -2.989 1.00 98.12 206 ALA A CA 1
ATOM 1556 C C . ALA A 1 206 ? 0.651 -6.927 -1.877 1.00 98.12 206 ALA A C 1
ATOM 1558 O O . ALA A 1 206 ? 1.263 -6.183 -1.104 1.00 98.12 206 ALA A O 1
ATOM 1559 N N . VAL A 1 207 ? -0.664 -7.107 -1.800 1.00 98.44 207 VAL A N 1
ATOM 1560 C CA . VAL A 1 207 ? -1.515 -6.541 -0.751 1.00 98.44 207 VAL A CA 1
ATOM 1561 C C . VAL A 1 207 ? -2.345 -7.661 -0.148 1.00 98.44 207 VAL A C 1
ATOM 1563 O O . VAL A 1 207 ? -3.110 -8.319 -0.848 1.00 98.44 207 VAL A O 1
ATOM 1566 N N . THR A 1 208 ? -2.215 -7.858 1.157 1.00 98.50 208 THR A N 1
ATOM 1567 C CA . THR A 1 208 ? -2.960 -8.870 1.905 1.00 98.50 208 THR A CA 1
ATOM 1568 C C . THR A 1 208 ? -4.074 -8.190 2.687 1.00 98.50 208 THR A C 1
ATOM 1570 O O . THR A 1 208 ? -3.812 -7.285 3.487 1.00 98.50 208 THR A O 1
ATOM 1573 N N . VAL A 1 209 ? -5.311 -8.626 2.460 1.00 98.06 209 VAL A N 1
ATOM 1574 C CA . VAL A 1 209 ? -6.525 -8.048 3.054 1.00 98.06 209 VAL A CA 1
ATOM 1575 C C . VAL A 1 209 ? -7.363 -9.098 3.768 1.00 98.06 209 VAL A C 1
ATOM 1577 O O . VAL A 1 209 ? -7.350 -10.274 3.396 1.00 98.06 209 VAL A O 1
ATOM 1580 N N . SER A 1 210 ? -8.110 -8.671 4.783 1.00 96.50 210 SER A N 1
ATOM 1581 C CA . SER A 1 210 ? -9.073 -9.518 5.490 1.00 96.50 210 SER A CA 1
ATOM 1582 C C . SER A 1 210 ? -10.162 -8.677 6.158 1.00 96.50 210 SER A C 1
ATOM 1584 O O . SER A 1 210 ? -9.895 -7.581 6.649 1.00 96.50 210 SER A O 1
ATOM 1586 N N . GLU A 1 211 ? -11.380 -9.220 6.213 1.00 94.56 211 GLU A N 1
ATOM 1587 C CA . GLU A 1 211 ? -12.502 -8.642 6.968 1.00 94.56 211 GLU A CA 1
ATOM 1588 C C . GLU A 1 211 ? -12.255 -8.680 8.486 1.00 94.56 211 GLU A C 1
ATOM 1590 O O . GLU A 1 211 ? -12.743 -7.821 9.218 1.00 94.56 211 GLU A O 1
ATOM 1595 N N . ASP A 1 212 ? -11.449 -9.640 8.952 1.00 93.19 212 ASP A N 1
ATOM 1596 C CA . ASP A 1 212 ? -11.086 -9.815 10.363 1.00 93.19 212 ASP A CA 1
ATOM 1597 C C . ASP A 1 212 ? -9.936 -8.887 10.802 1.00 93.19 212 ASP A C 1
ATOM 1599 O O . ASP A 1 212 ? -9.527 -8.885 11.968 1.00 93.19 212 ASP A O 1
ATOM 1603 N N . VAL A 1 213 ? -9.395 -8.093 9.872 1.00 92.75 213 VAL A N 1
ATOM 1604 C CA . VAL A 1 213 ? -8.302 -7.153 10.118 1.00 92.75 213 VAL A CA 1
ATOM 1605 C C . VAL A 1 213 ? -8.850 -5.728 10.225 1.00 92.75 213 VAL A C 1
ATOM 1607 O O . VAL A 1 213 ? -9.452 -5.217 9.275 1.00 92.75 213 VAL A O 1
ATOM 1610 N N . PRO A 1 214 ? -8.621 -5.022 11.350 1.00 92.19 214 PRO A N 1
ATOM 1611 C CA . PRO A 1 214 ? -9.093 -3.655 11.492 1.00 92.19 214 PRO A CA 1
ATOM 1612 C C . PRO A 1 214 ? -8.376 -2.751 10.485 1.00 92.19 214 PRO A C 1
ATOM 1614 O O . PRO A 1 214 ? -7.150 -2.747 10.389 1.00 92.19 214 PRO A O 1
ATOM 1617 N N . GLY A 1 215 ? -9.138 -1.966 9.723 1.00 93.12 215 GLY A N 1
ATOM 1618 C CA . GLY A 1 215 ? -8.565 -1.156 8.649 1.00 93.12 215 GLY A CA 1
ATOM 1619 C C . GLY A 1 215 ? -8.317 -1.903 7.341 1.00 93.12 215 GLY A C 1
ATOM 1620 O O . GLY A 1 215 ? -7.693 -1.307 6.459 1.00 93.12 215 GLY A O 1
ATOM 1621 N N . TRP A 1 216 ? -8.799 -3.147 7.202 1.00 96.38 216 TRP A N 1
ATOM 1622 C CA . TRP A 1 216 ? -8.770 -3.987 5.995 1.00 96.38 216 TRP A CA 1
ATOM 1623 C C . TRP A 1 216 ? -7.401 -4.550 5.591 1.00 96.38 216 TRP A C 1
ATOM 1625 O O . TRP A 1 216 ? -7.293 -5.728 5.254 1.00 96.38 216 TRP A O 1
ATOM 1635 N N . TYR A 1 217 ? -6.344 -3.735 5.625 1.00 97.44 217 TYR A N 1
ATOM 1636 C CA . TYR A 1 217 ? -5.004 -4.147 5.201 1.00 97.44 217 TYR A CA 1
ATOM 1637 C C . TYR A 1 217 ? -4.245 -4.844 6.326 1.00 97.44 217 TYR A C 1
ATOM 1639 O O . TYR A 1 217 ? -3.971 -4.244 7.365 1.00 97.44 217 TYR A O 1
ATOM 1647 N N . PHE A 1 218 ? -3.815 -6.079 6.076 1.00 97.62 218 PHE A N 1
ATOM 1648 C CA . PHE A 1 218 ? -2.819 -6.746 6.907 1.00 97.62 218 PHE A CA 1
ATOM 1649 C C . PHE A 1 218 ? -1.402 -6.363 6.481 1.00 97.62 218 PHE A C 1
ATOM 1651 O O . PHE A 1 218 ? -0.590 -5.983 7.321 1.00 97.62 218 PHE A O 1
ATOM 1658 N N . SER A 1 219 ? -1.101 -6.414 5.180 1.00 98.50 219 SER A N 1
ATOM 1659 C CA . SER A 1 219 ? 0.217 -6.039 4.662 1.00 98.50 219 SER A CA 1
ATOM 1660 C C . SER A 1 219 ? 0.172 -5.461 3.256 1.00 98.50 219 SER A C 1
ATOM 1662 O O . SER A 1 219 ? -0.675 -5.826 2.445 1.00 98.50 219 SER A O 1
ATOM 1664 N N . LEU A 1 220 ? 1.127 -4.578 2.968 1.00 98.75 220 LEU A N 1
ATOM 1665 C CA . LEU A 1 220 ? 1.440 -4.062 1.640 1.00 98.75 220 LEU A CA 1
ATOM 1666 C C . LEU A 1 220 ? 2.940 -4.220 1.412 1.00 98.75 220 LEU A C 1
ATOM 1668 O O . LEU A 1 220 ? 3.740 -3.708 2.196 1.00 98.75 220 LEU A O 1
ATOM 1672 N N . VAL A 1 221 ? 3.323 -4.941 0.365 1.00 98.62 221 VAL A N 1
ATOM 1673 C CA . VAL A 1 221 ? 4.712 -5.323 0.114 1.00 98.62 221 VAL A CA 1
ATOM 1674 C C . VAL A 1 221 ? 5.079 -5.036 -1.332 1.00 98.62 221 VAL A C 1
ATOM 1676 O O . VAL A 1 221 ? 4.381 -5.442 -2.254 1.00 98.62 221 VAL A O 1
ATOM 1679 N N . ALA A 1 222 ? 6.189 -4.335 -1.536 1.00 98.31 222 ALA A N 1
ATOM 1680 C CA . ALA A 1 222 ? 6.845 -4.198 -2.825 1.00 98.31 222 ALA A CA 1
ATOM 1681 C C . ALA A 1 222 ? 8.182 -4.923 -2.772 1.00 98.31 222 ALA A C 1
ATOM 1683 O O . ALA A 1 222 ? 8.913 -4.818 -1.785 1.00 98.31 222 ALA A O 1
ATOM 1684 N N . THR A 1 223 ? 8.520 -5.660 -3.824 1.00 97.56 223 THR A N 1
ATOM 1685 C CA . THR A 1 223 ? 9.791 -6.381 -3.897 1.00 97.56 223 THR A CA 1
ATOM 1686 C C . THR A 1 223 ? 10.351 -6.358 -5.309 1.00 97.56 223 THR A C 1
ATOM 1688 O O . THR A 1 223 ? 9.625 -6.566 -6.278 1.00 97.56 223 THR A O 1
ATOM 1691 N N . ILE A 1 224 ? 11.661 -6.138 -5.403 1.00 95.56 224 ILE A N 1
ATOM 1692 C CA . ILE A 1 224 ? 12.478 -6.482 -6.567 1.00 95.56 224 ILE A CA 1
ATOM 1693 C C . ILE A 1 224 ? 13.513 -7.499 -6.073 1.00 95.56 224 ILE A C 1
ATOM 1695 O O . ILE A 1 224 ? 14.323 -7.148 -5.206 1.00 95.56 224 ILE A O 1
ATOM 1699 N N . PRO A 1 225 ? 13.512 -8.743 -6.583 1.00 93.31 225 PRO A N 1
ATOM 1700 C CA . PRO A 1 225 ? 14.442 -9.782 -6.144 1.00 93.31 225 PRO A CA 1
ATOM 1701 C C . PRO A 1 225 ? 15.904 -9.356 -6.294 1.00 93.31 225 PRO A C 1
ATOM 1703 O O . PRO A 1 225 ? 16.259 -8.672 -7.255 1.00 93.31 225 PRO A O 1
ATOM 1706 N N . SER A 1 226 ? 16.772 -9.774 -5.368 1.00 87.69 226 SER A N 1
ATOM 1707 C CA . SER A 1 226 ? 18.230 -9.627 -5.511 1.00 87.69 226 SER A CA 1
ATOM 1708 C C . SER A 1 226 ? 18.727 -10.294 -6.796 1.00 87.69 226 SER A C 1
ATOM 1710 O O . SER A 1 226 ? 18.168 -11.302 -7.229 1.00 87.69 226 SER A O 1
ATOM 1712 N N . ALA A 1 227 ? 19.786 -9.749 -7.400 1.00 81.31 227 ALA A N 1
ATOM 1713 C CA . ALA A 1 227 ? 20.402 -10.384 -8.562 1.00 81.31 227 ALA A CA 1
ATOM 1714 C C . ALA A 1 227 ? 20.977 -11.763 -8.181 1.00 81.31 227 ALA A C 1
ATOM 1716 O O . ALA A 1 227 ? 21.565 -11.920 -7.108 1.00 81.31 227 ALA A O 1
ATOM 1717 N N . ALA A 1 228 ? 20.807 -12.758 -9.056 1.00 73.69 228 ALA A N 1
ATOM 1718 C CA . ALA A 1 228 ? 21.206 -14.145 -8.796 1.00 73.69 228 ALA A CA 1
ATOM 1719 C C . ALA A 1 228 ? 22.723 -14.321 -8.590 1.00 73.69 228 ALA A C 1
ATOM 1721 O O . ALA A 1 228 ? 23.162 -15.259 -7.933 1.00 73.69 228 ALA A O 1
ATOM 1722 N N . ASP A 1 229 ? 23.521 -13.405 -9.128 1.00 71.19 229 ASP A N 1
ATOM 1723 C CA . ASP A 1 229 ? 24.982 -13.392 -9.088 1.00 71.19 229 ASP A CA 1
ATOM 1724 C C . ASP A 1 229 ? 25.545 -12.477 -7.985 1.00 71.19 229 ASP A C 1
ATOM 1726 O O . ASP A 1 229 ? 26.717 -12.108 -8.022 1.00 71.19 229 ASP A O 1
ATOM 1730 N N . SER A 1 230 ? 24.729 -12.095 -6.991 1.00 60.66 230 SER A N 1
ATOM 1731 C CA . SER A 1 230 ? 25.086 -11.183 -5.887 1.00 60.66 230 SER A CA 1
ATOM 1732 C C . SER A 1 230 ? 25.537 -9.773 -6.311 1.00 60.66 230 SER A C 1
ATOM 1734 O O . SER A 1 230 ? 25.964 -8.985 -5.469 1.00 60.66 230 SER A O 1
ATOM 1736 N N . SER A 1 231 ? 25.377 -9.411 -7.591 1.00 61.38 231 SER A N 1
ATOM 1737 C CA . SER A 1 231 ? 25.832 -8.131 -8.160 1.00 61.38 231 SER A CA 1
ATOM 1738 C C . SER A 1 231 ? 24.958 -6.919 -7.801 1.00 61.38 231 SER A C 1
ATOM 1740 O O . SER A 1 231 ? 25.302 -5.785 -8.133 1.00 61.38 231 SER A O 1
ATOM 1742 N N . GLY A 1 232 ? 23.838 -7.121 -7.099 1.00 67.94 232 GLY A N 1
ATOM 1743 C CA . GLY A 1 232 ? 22.967 -6.030 -6.671 1.00 67.94 232 GLY A CA 1
ATOM 1744 C C . GLY A 1 232 ? 21.944 -6.443 -5.618 1.00 67.94 232 GLY A C 1
ATOM 1745 O O . GLY A 1 232 ? 21.235 -7.442 -5.775 1.00 67.94 232 GLY A O 1
ATOM 1746 N N . ALA A 1 233 ? 21.840 -5.639 -4.557 1.00 80.12 233 ALA A N 1
ATOM 1747 C CA . ALA A 1 233 ? 20.855 -5.829 -3.497 1.00 80.12 233 ALA A CA 1
ATOM 1748 C C . ALA A 1 233 ? 19.418 -5.741 -4.048 1.00 80.12 233 ALA A C 1
ATOM 1750 O O . ALA A 1 233 ? 19.108 -4.909 -4.904 1.00 80.12 233 ALA A O 1
ATOM 1751 N N . GLY A 1 234 ? 18.533 -6.627 -3.592 1.00 89.12 234 GLY A N 1
ATOM 1752 C CA . GLY A 1 234 ? 17.085 -6.528 -3.797 1.00 89.12 234 GLY A CA 1
ATOM 1753 C C . GLY A 1 234 ? 16.507 -5.255 -3.190 1.00 89.12 234 GLY A C 1
ATOM 1754 O O . GLY A 1 234 ? 17.072 -4.732 -2.235 1.00 89.12 234 GLY A O 1
ATOM 1755 N N . TYR A 1 235 ? 15.379 -4.794 -3.726 1.00 93.94 235 TYR A N 1
ATOM 1756 C CA . TYR A 1 235 ? 14.554 -3.755 -3.107 1.00 93.94 235 TYR A CA 1
ATOM 1757 C C . TYR A 1 235 ? 13.409 -4.418 -2.349 1.00 93.94 235 TYR A C 1
ATOM 1759 O O . TYR A 1 235 ? 12.780 -5.341 -2.870 1.00 93.94 235 TYR A O 1
ATOM 1767 N N . SER A 1 236 ? 13.125 -3.940 -1.141 1.00 96.19 236 SER A N 1
ATOM 1768 C CA . SER A 1 236 ? 11.941 -4.336 -0.385 1.00 96.19 236 SER 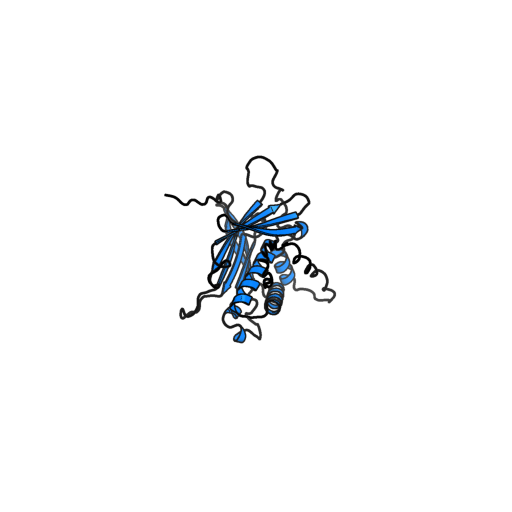A CA 1
ATOM 1769 C C . SER A 1 236 ? 11.349 -3.137 0.339 1.00 96.19 236 SER A C 1
ATOM 1771 O O . SER A 1 236 ? 12.067 -2.350 0.954 1.00 96.19 236 SER A O 1
ATOM 1773 N N . HIS A 1 237 ? 10.030 -3.010 0.275 1.00 97.75 237 HIS A N 1
ATOM 1774 C CA . HIS A 1 237 ? 9.259 -2.033 1.027 1.00 97.75 237 HIS A CA 1
ATOM 1775 C C . HIS A 1 237 ? 8.025 -2.745 1.558 1.00 97.75 237 HIS A C 1
ATOM 1777 O O . HIS A 1 237 ? 7.132 -3.087 0.790 1.00 97.75 237 HIS A O 1
ATOM 1783 N N . ALA A 1 238 ? 7.974 -2.971 2.864 1.00 98.31 238 ALA A N 1
ATOM 1784 C CA . ALA A 1 238 ? 6.873 -3.654 3.524 1.00 98.31 238 ALA A CA 1
ATOM 1785 C C . ALA A 1 238 ? 6.215 -2.725 4.542 1.00 98.31 238 ALA A C 1
ATOM 1787 O O . ALA A 1 238 ? 6.911 -2.048 5.298 1.00 98.31 238 ALA A O 1
ATOM 1788 N N . ILE A 1 239 ? 4.887 -2.703 4.562 1.00 98.50 239 ILE A N 1
ATOM 1789 C CA . ILE A 1 239 ? 4.062 -2.091 5.600 1.00 98.50 239 ILE A CA 1
ATOM 1790 C C . ILE A 1 239 ? 3.131 -3.181 6.127 1.00 98.50 239 ILE A C 1
ATOM 1792 O O . ILE A 1 239 ? 2.302 -3.673 5.369 1.00 98.50 239 ILE A O 1
ATOM 1796 N N . THR A 1 240 ? 3.245 -3.541 7.402 1.00 97.94 240 THR A N 1
ATOM 1797 C CA . THR A 1 240 ? 2.500 -4.649 8.018 1.00 97.94 240 THR A CA 1
ATOM 1798 C C . THR A 1 240 ? 1.779 -4.171 9.267 1.00 97.94 240 THR A C 1
ATOM 1800 O O . THR A 1 240 ? 2.355 -3.448 10.077 1.00 97.94 240 THR A O 1
ATOM 1803 N N . LEU A 1 241 ? 0.517 -4.558 9.435 1.00 96.69 241 LEU A N 1
ATOM 1804 C CA . LEU A 1 241 ? -0.268 -4.208 10.608 1.00 96.69 241 LEU A CA 1
ATOM 1805 C C . LEU A 1 241 ? 0.363 -4.812 11.861 1.00 96.69 241 LEU A C 1
ATOM 1807 O O . LEU A 1 241 ? 0.668 -6.004 11.927 1.00 96.69 241 LEU A O 1
ATOM 1811 N N . ARG A 1 242 ? 0.512 -3.975 12.880 1.00 93.62 242 ARG A N 1
ATOM 1812 C CA . ARG A 1 242 ? 1.009 -4.391 14.179 1.00 93.62 242 ARG A CA 1
ATOM 1813 C C . ARG A 1 242 ? -0.106 -5.068 14.982 1.00 93.62 242 ARG A C 1
ATOM 1815 O O . ARG A 1 242 ? -1.238 -4.584 15.021 1.00 93.62 242 ARG A O 1
ATOM 1822 N N . ALA A 1 243 ? 0.218 -6.178 15.641 1.00 85.00 243 ALA A N 1
ATOM 1823 C CA . ALA A 1 243 ? -0.706 -6.868 16.537 1.00 85.00 243 ALA A CA 1
ATOM 1824 C C . ALA A 1 243 ? -1.147 -5.952 17.693 1.00 85.00 243 ALA A C 1
ATOM 1826 O O . ALA A 1 243 ? -0.361 -5.162 18.229 1.00 85.00 243 ALA A O 1
ATOM 1827 N N . SER A 1 244 ? -2.413 -6.060 18.093 1.00 69.81 244 SER A N 1
ATOM 1828 C CA . SER A 1 244 ? -2.957 -5.283 19.207 1.00 69.81 244 SER A CA 1
ATOM 1829 C C . SER A 1 244 ? -2.284 -5.742 20.505 1.00 69.81 244 SER A C 1
ATOM 1831 O O . SER A 1 244 ? -2.471 -6.878 20.927 1.00 69.81 244 SER A O 1
ATOM 1833 N N . GLY A 1 245 ? -1.476 -4.875 21.125 1.00 53.28 245 GLY A N 1
ATOM 1834 C CA . GLY A 1 245 ? -0.775 -5.166 22.385 1.00 53.28 245 GLY A CA 1
ATOM 1835 C C . GLY A 1 245 ? 0.753 -5.236 22.299 1.00 53.28 245 GLY A C 1
ATOM 1836 O O . GLY A 1 245 ? 1.402 -5.269 23.342 1.00 53.28 245 GLY A O 1
ATOM 1837 N N . SER A 1 246 ? 1.364 -5.175 21.109 1.00 47.44 246 SER A N 1
ATOM 1838 C CA . SER A 1 246 ? 2.804 -4.894 21.037 1.00 47.44 246 SER A CA 1
ATOM 1839 C C . SER A 1 246 ? 3.006 -3.389 21.211 1.00 47.44 246 SER A C 1
ATOM 1841 O O . SER A 1 246 ? 2.852 -2.603 20.267 1.00 47.44 246 SER A O 1
ATOM 1843 N N . ASN A 1 247 ? 3.272 -2.980 22.448 1.00 35.75 247 ASN A N 1
ATOM 1844 C CA . ASN A 1 247 ? 3.631 -1.607 22.760 1.00 35.75 247 ASN A CA 1
ATOM 1845 C C . ASN A 1 247 ? 4.775 -1.155 21.845 1.00 35.75 247 ASN A C 1
ATOM 1847 O O . ASN A 1 247 ? 5.727 -1.894 21.600 1.00 35.75 247 ASN A O 1
ATOM 1851 N N . ALA A 1 248 ? 4.696 0.087 21.365 1.00 37.81 248 ALA A N 1
ATOM 1852 C CA . ALA A 1 248 ? 5.849 0.808 20.839 1.00 37.81 248 ALA A CA 1
ATOM 1853 C C . ALA A 1 248 ? 6.793 1.161 22.004 1.00 37.81 248 ALA A C 1
ATOM 1855 O O . ALA A 1 248 ? 7.051 2.331 22.270 1.00 37.81 248 ALA A O 1
ATOM 1856 N N . SER A 1 249 ? 7.248 0.159 22.748 1.00 34.59 249 SER A N 1
ATOM 1857 C CA . SER A 1 249 ? 8.303 0.328 23.728 1.00 34.59 249 SER A CA 1
ATOM 1858 C C . SER A 1 249 ? 9.606 0.203 22.961 1.00 34.59 249 SER A C 1
ATOM 1860 O O . SER A 1 249 ? 9.985 -0.882 22.525 1.00 34.59 249 SER A O 1
ATOM 1862 N N . GLY A 1 250 ? 10.273 1.335 22.747 1.00 39.53 250 GLY A N 1
ATOM 1863 C CA . GLY A 1 250 ? 11.718 1.311 22.604 1.00 39.53 250 GLY A CA 1
ATOM 1864 C C . GLY A 1 250 ? 12.282 0.734 23.896 1.00 39.53 250 GLY A C 1
ATOM 1865 O O . GLY A 1 250 ? 12.422 1.453 24.876 1.00 39.53 250 GLY A O 1
ATOM 1866 N N . GLU A 1 251 ? 12.517 -0.572 23.911 1.00 33.19 251 GLU A N 1
ATOM 1867 C CA . GLU A 1 251 ? 13.312 -1.241 24.931 1.00 33.19 251 GLU A CA 1
ATOM 1868 C C . GLU A 1 251 ? 14.732 -1.337 24.382 1.00 33.19 251 GLU A C 1
ATOM 1870 O O . GLU A 1 251 ? 15.110 -2.285 23.699 1.00 33.19 251 GLU A O 1
ATOM 1875 N N . ASP A 1 252 ? 15.481 -0.265 24.627 1.00 34.84 252 ASP A N 1
ATOM 1876 C CA . ASP A 1 252 ? 16.933 -0.292 24.685 1.00 34.84 252 ASP A CA 1
ATOM 1877 C C . ASP A 1 252 ? 17.292 -0.203 26.172 1.00 34.84 252 ASP A C 1
ATOM 1879 O O . ASP A 1 252 ? 17.174 0.874 26.758 1.00 34.84 252 ASP A O 1
ATOM 1883 N N . GLN A 1 253 ? 17.573 -1.359 26.787 1.00 26.16 253 GLN A N 1
ATOM 1884 C CA . GLN A 1 253 ? 18.554 -1.604 27.865 1.00 26.16 253 GLN A CA 1
ATOM 1885 C C . GLN A 1 253 ? 18.310 -2.962 28.546 1.00 26.16 253 GLN A C 1
ATOM 1887 O O . GLN A 1 253 ? 17.169 -3.432 28.568 1.00 26.16 253 GLN A O 1
ATOM 1892 N N . PRO A 1 254 ? 19.337 -3.609 29.134 1.00 34.12 254 PRO A N 1
ATOM 1893 C CA . PRO A 1 254 ? 20.608 -3.048 29.626 1.00 34.12 254 PRO A CA 1
ATOM 1894 C C . PRO A 1 254 ? 21.812 -3.137 28.681 1.00 34.12 254 PRO A C 1
ATOM 1896 O O . PRO A 1 254 ? 21.911 -4.116 27.910 1.00 34.12 254 PRO A O 1
#

Sequence (254 aa):
MTLPEPLLGSVSLNGSFISDGRSAMRIFFLIALILLGPAHGSAAAAETYELLFHSAALKGLEAEKAGNGDPQGGLVYDKVVSGVDSGERSGRFAVGLKVQAGDNVSMTLYQGSQSRGLGNYPRSVGNPLIMYFLESVLSDLAAQSGGSPFYMRNRIKEALLRDAQIEPVTLRYNDREIAAREVTIRPFEHDKAREKMGRVADLSLAVTVSEDVPGWYFSLVATIPSAADSSGAGYSHAITLRASGSNASGEDQP

Secondary structure (DSSP, 8-state):
--------------------TTSS-SS----S----S-----HHHHHHHHHHS-TTTTTTPPPPPSSSS--TTEEEEEEEEESS-SSTTSEEEEEEEEEETTTEEEEEEEETTEEEEEEEEEGGG--THHHHHHHHHHHHHHHHH---HHHHHHHHHHHHTT--EEEEEEEEETTEEEEEEEEEE-TTTT-TTGGGGGGGGG-EEEEEE-TTSTTSEEEEEEEEPPPTTSSSPPEEEEEEEPPTT---------